Protein AF-A0A224VE95-F1 (afdb_monomer)

Foldseek 3Di:
DDPPPDPPCLADDDPDPVVVVVLCCCVPPVLVQLVCQCVQNDQDDDDQDPVNQDDDRGLCLLVLLCCLLVVDPDADDDAQLSVLSVLLSLLSLLVSCSPPNDVVSVVVSVVSLVSNLSNADPQLFDGSNCSGPNVVCVVLQQLRNCRLVNLLSLLSSLLSNCSRPVPVSSLVSNVSNLSSQLVAEDPDPNHQLDEHLAQRNLQSLLSNCVRPVPCSSNVVSVSRLQSAQPDLCSNVVSCVVQPVDQVPHSTHPSVVDHSLQSVRNHRLLPAQERGHDPNSSVSSLSNDDVVCVPPSSVVSSVSHVCCCVPPQDDDDDDDRDDPDDDDDDDDDDDDDDDDDDDDDPPPPPPPVVDPPPDDPDDD

Organism: NCBI:txid152332

Structure (mmCIF, N/CA/C/O backbone):
data_AF-A0A224VE95-F1
#
_entry.id   AF-A0A224VE95-F1
#
loop_
_atom_site.group_PDB
_atom_site.id
_atom_site.type_symbol
_atom_site.label_atom_id
_atom_site.label_alt_id
_atom_site.label_comp_id
_atom_site.label_asym_id
_atom_site.label_entity_id
_atom_site.label_seq_id
_atom_site.pdbx_PDB_ins_code
_atom_site.Cartn_x
_atom_site.Cartn_y
_atom_site.Cartn_z
_atom_site.occupancy
_atom_site.B_iso_or_equiv
_atom_site.auth_seq_id
_atom_site.auth_comp_id
_atom_site.auth_asym_id
_atom_site.auth_atom_id
_atom_site.pdbx_PDB_model_num
ATOM 1 N N . MET A 1 1 ? 24.200 -13.849 33.404 1.00 38.12 1 MET A N 1
ATOM 2 C CA . MET A 1 1 ? 23.651 -13.172 32.211 1.00 38.12 1 MET A CA 1
ATOM 3 C C . MET A 1 1 ? 22.221 -12.765 32.545 1.00 38.12 1 MET A C 1
ATOM 5 O O . MET A 1 1 ? 21.372 -13.638 32.647 1.00 38.12 1 MET A O 1
ATOM 9 N N . GLN A 1 2 ? 21.971 -11.494 32.878 1.00 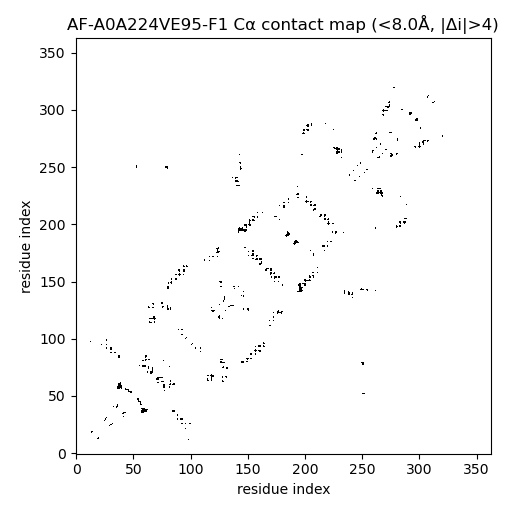32.28 2 GLN A N 1
ATOM 10 C CA . GLN A 1 2 ? 20.606 -11.032 33.160 1.00 32.28 2 GLN A CA 1
ATOM 11 C C . GLN A 1 2 ? 19.852 -10.946 31.833 1.00 32.28 2 GLN A C 1
ATOM 13 O O . GLN A 1 2 ? 20.169 -10.116 30.984 1.00 32.28 2 GLN A O 1
ATOM 18 N N . VAL A 1 3 ? 18.886 -11.842 31.645 1.00 35.09 3 VAL A N 1
ATOM 19 C CA . VAL A 1 3 ? 17.913 -11.742 30.560 1.00 35.09 3 VAL A CA 1
ATOM 20 C C . VAL A 1 3 ? 17.003 -10.575 30.919 1.00 35.09 3 VAL A C 1
ATOM 22 O O . VAL A 1 3 ? 16.144 -10.691 31.791 1.00 35.09 3 VAL A O 1
ATOM 25 N N . TYR A 1 4 ? 17.226 -9.420 30.297 1.00 38.81 4 TYR A N 1
ATOM 26 C CA . TYR A 1 4 ? 16.290 -8.309 30.381 1.00 38.81 4 TYR A CA 1
ATOM 27 C C . TYR A 1 4 ? 15.042 -8.689 29.581 1.00 38.81 4 TYR A C 1
ATOM 29 O O . TYR A 1 4 ? 14.952 -8.434 28.381 1.00 38.81 4 TYR A O 1
ATOM 37 N N . THR A 1 5 ? 14.065 -9.324 30.229 1.00 41.38 5 THR A N 1
ATOM 38 C CA . THR A 1 5 ? 12.707 -9.395 29.688 1.00 41.38 5 THR A CA 1
ATOM 39 C C . THR A 1 5 ? 12.176 -7.972 29.622 1.00 41.38 5 THR A C 1
ATOM 41 O O . THR A 1 5 ? 11.804 -7.387 30.640 1.00 41.38 5 THR A O 1
ATOM 44 N N . THR A 1 6 ? 12.190 -7.389 28.424 1.00 45.78 6 THR A N 1
ATOM 45 C CA . THR A 1 6 ? 11.513 -6.117 28.174 1.00 45.78 6 THR A CA 1
ATOM 46 C C . THR A 1 6 ? 10.037 -6.337 28.514 1.00 45.78 6 THR A C 1
ATOM 48 O O . THR A 1 6 ? 9.443 -7.264 27.957 1.00 45.78 6 THR A O 1
ATOM 51 N N . PRO A 1 7 ? 9.435 -5.559 29.432 1.00 49.62 7 PRO A N 1
ATOM 52 C CA . PRO A 1 7 ? 8.020 -5.708 29.731 1.00 49.62 7 PRO A CA 1
ATOM 53 C C . PRO A 1 7 ? 7.226 -5.575 28.429 1.00 49.62 7 PRO A C 1
ATOM 55 O O . PRO A 1 7 ? 7.392 -4.590 27.704 1.00 49.62 7 PRO A O 1
ATOM 58 N N . LYS A 1 8 ? 6.371 -6.556 28.119 1.00 52.62 8 LYS A N 1
ATOM 59 C CA . LYS A 1 8 ? 5.393 -6.415 27.039 1.00 52.62 8 LYS A CA 1
ATOM 60 C C . LYS A 1 8 ? 4.352 -5.389 27.499 1.00 52.62 8 LYS A C 1
ATOM 62 O O . LYS A 1 8 ? 3.444 -5.696 28.270 1.00 52.62 8 LYS A O 1
ATOM 67 N N . LEU A 1 9 ? 4.560 -4.130 27.117 1.00 60.22 9 LEU A N 1
ATOM 68 C CA . LEU A 1 9 ? 3.613 -3.041 27.349 1.00 60.22 9 LEU A CA 1
ATOM 69 C C . LEU A 1 9 ? 2.415 -3.242 26.417 1.00 60.22 9 LEU A C 1
ATOM 71 O O . LEU A 1 9 ? 2.372 -2.678 25.334 1.00 60.22 9 LEU A O 1
ATOM 75 N N . ASN A 1 10 ? 1.451 -4.054 26.842 1.00 66.31 10 ASN A N 1
ATOM 76 C CA 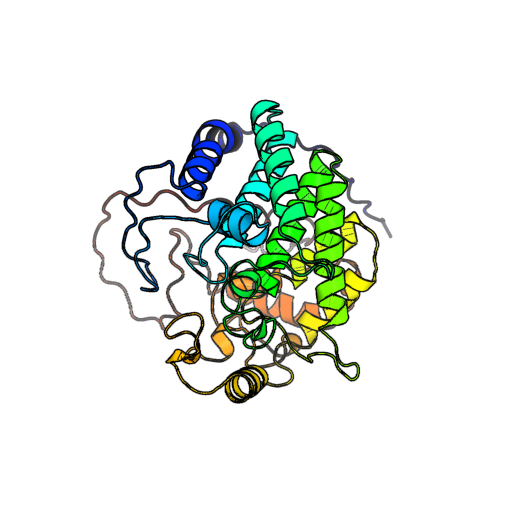. ASN A 1 10 ? 0.276 -4.368 26.021 1.00 66.31 10 ASN A CA 1
ATOM 77 C C . ASN A 1 10 ? -0.800 -3.272 26.079 1.00 66.31 10 ASN A C 1
ATOM 79 O O . ASN A 1 10 ? -1.753 -3.306 25.313 1.00 66.31 10 ASN A O 1
ATOM 83 N N . LYS A 1 11 ? -0.697 -2.330 27.028 1.00 77.06 11 LYS A N 1
ATOM 84 C CA . LYS A 1 11 ? -1.654 -1.230 27.210 1.00 77.06 11 LYS A CA 1
ATOM 85 C C . LYS A 1 11 ? -0.920 0.027 27.658 1.00 77.06 11 LYS A C 1
ATOM 87 O O . LYS A 1 11 ? -0.337 0.054 28.741 1.00 77.06 11 LYS A O 1
ATOM 92 N N . VAL A 1 12 ? -0.961 1.076 26.837 1.00 87.81 12 VAL A N 1
ATOM 93 C CA . VAL A 1 12 ? -0.322 2.369 27.123 1.00 87.81 12 VAL A CA 1
ATOM 94 C C . VAL A 1 12 ? -1.375 3.473 27.121 1.00 87.81 12 VAL A C 1
ATOM 96 O O . VAL A 1 12 ? -2.060 3.697 26.128 1.00 87.81 12 VAL A O 1
ATOM 99 N N . LYS A 1 13 ? -1.477 4.215 28.229 1.00 89.25 13 LYS A N 1
ATOM 100 C CA . LYS A 1 13 ? -2.336 5.402 28.332 1.00 89.25 13 LYS A CA 1
ATOM 101 C C . LYS A 1 13 ? -1.482 6.664 28.334 1.00 89.25 13 LYS A C 1
ATOM 103 O O . LYS A 1 13 ? -0.688 6.881 29.245 1.00 89.25 13 LYS A O 1
ATOM 108 N N . VAL A 1 14 ? -1.680 7.529 27.341 1.00 91.75 14 VAL A N 1
ATOM 109 C CA . VAL A 1 14 ? -0.998 8.830 27.284 1.00 91.75 14 VAL A CA 1
ATOM 110 C C . VAL A 1 14 ? -1.677 9.801 28.245 1.00 91.75 14 VAL A C 1
ATOM 112 O O . VAL A 1 14 ? -2.863 10.103 28.109 1.00 91.75 14 VAL A O 1
ATOM 115 N N . THR A 1 15 ? -0.920 10.299 29.218 1.00 94.38 15 THR A N 1
ATOM 116 C CA . THR A 1 15 ? -1.406 11.244 30.234 1.00 94.38 15 THR A CA 1
ATOM 117 C C . THR A 1 15 ? -0.999 12.690 29.965 1.00 94.38 15 THR A C 1
ATOM 119 O O . THR A 1 15 ? -1.657 13.586 30.482 1.00 94.38 15 THR A O 1
ATOM 122 N N . SER A 1 16 ? 0.022 12.915 29.133 1.00 96.88 16 SER A N 1
ATOM 123 C CA . SER A 1 16 ? 0.529 14.242 28.764 1.00 96.88 16 SER A CA 1
ATOM 124 C C . SER A 1 16 ? -0.529 15.091 28.055 1.00 96.88 16 SER A C 1
ATOM 126 O O . SER A 1 16 ? -1.063 14.674 27.025 1.00 96.88 16 SER A O 1
ATOM 128 N N . ASP A 1 17 ? -0.774 16.300 28.559 1.00 96.69 17 ASP A N 1
ATOM 129 C CA . ASP A 1 17 ? -1.747 17.237 27.980 1.00 96.69 17 ASP A CA 1
ATOM 130 C C . ASP A 1 17 ? -1.360 17.680 26.568 1.00 96.69 17 ASP A C 1
ATOM 132 O O . ASP A 1 17 ? -2.214 17.789 25.690 1.00 96.69 17 ASP A O 1
ATOM 136 N N . PHE A 1 18 ? -0.057 17.838 26.318 1.00 97.38 18 PHE A N 1
ATOM 137 C CA . PHE A 1 18 ? 0.468 18.145 24.989 1.00 97.38 18 PHE A CA 1
ATOM 138 C C . PHE A 1 18 ? 0.004 17.115 23.951 1.00 97.38 18 PHE A C 1
ATOM 140 O O . PHE A 1 18 ? -0.521 17.482 22.902 1.00 97.38 18 PHE A O 1
ATOM 147 N N . TRP A 1 19 ? 0.164 15.824 24.255 1.00 96.25 19 TRP A N 1
ATOM 148 C CA . TRP A 1 19 ? -0.192 14.744 23.336 1.00 96.25 19 TRP A CA 1
ATOM 149 C C . TRP A 1 19 ? -1.692 14.466 23.298 1.00 96.25 19 TRP A C 1
ATOM 151 O O . TRP A 1 19 ? -2.218 14.178 22.226 1.00 96.25 19 TRP A O 1
ATOM 161 N N . LYS A 1 20 ? -2.398 14.591 24.428 1.00 95.75 20 LYS A N 1
ATOM 162 C CA . LYS A 1 20 ? -3.865 14.490 24.455 1.00 95.75 20 LYS A CA 1
ATOM 163 C C . LYS A 1 20 ? -4.510 15.503 23.520 1.00 95.75 20 LYS A C 1
ATOM 165 O O . LYS A 1 20 ? -5.360 15.114 22.733 1.00 95.75 20 LYS A O 1
ATOM 170 N N . ARG A 1 21 ? -4.042 16.757 23.528 1.00 96.69 21 ARG A N 1
ATOM 171 C CA . ARG A 1 21 ? -4.550 17.803 22.630 1.00 96.69 21 ARG A CA 1
ATOM 172 C C . ARG A 1 21 ? -4.479 17.394 21.157 1.00 96.69 21 ARG A C 1
ATOM 174 O O . ARG A 1 21 ? -5.454 17.564 20.437 1.00 96.69 21 ARG A O 1
ATOM 181 N N . TYR A 1 22 ? -3.348 16.847 20.705 1.00 96.88 22 TYR A N 1
ATOM 182 C CA . TYR A 1 22 ? -3.210 16.403 19.312 1.00 96.88 22 TYR A CA 1
ATOM 183 C C . TYR A 1 22 ? -4.047 15.162 19.006 1.00 96.88 22 TYR A C 1
ATOM 185 O O . TYR A 1 22 ? -4.655 15.099 17.946 1.00 96.88 22 TYR A O 1
ATOM 193 N N . ARG A 1 23 ? -4.129 14.203 19.934 1.00 96.06 23 ARG A N 1
ATOM 194 C CA . ARG A 1 23 ? -5.004 13.031 19.785 1.00 96.06 23 ARG A CA 1
ATOM 195 C C . ARG A 1 23 ? -6.464 13.444 19.648 1.00 96.06 23 ARG A C 1
ATOM 197 O O . ARG A 1 23 ? -7.144 12.951 18.764 1.00 96.06 23 ARG A O 1
ATOM 204 N N . GLU A 1 24 ? -6.925 14.384 20.469 1.00 94.94 24 GLU A N 1
ATOM 205 C CA . GLU A 1 24 ? -8.281 14.926 20.367 1.00 94.94 24 GLU A CA 1
ATOM 206 C C . GLU A 1 24 ? -8.518 15.659 19.047 1.00 94.94 24 GLU A C 1
ATOM 208 O O . GLU A 1 24 ? -9.558 15.452 18.430 1.00 94.94 24 GLU A O 1
ATOM 213 N N . LEU A 1 25 ? -7.553 16.465 18.591 1.00 96.94 25 LEU A N 1
ATOM 214 C CA . LEU A 1 25 ? -7.625 17.132 17.290 1.00 96.94 25 LEU A CA 1
ATOM 215 C C . LEU A 1 25 ? -7.758 16.119 16.146 1.00 96.94 25 LEU A C 1
ATOM 217 O O . LEU A 1 25 ? -8.545 16.334 15.228 1.00 96.94 25 LEU A O 1
ATOM 221 N N . VAL A 1 26 ? -7.024 15.002 16.215 1.00 96.38 26 VAL A N 1
ATOM 222 C CA . VAL A 1 26 ? -7.085 13.950 15.195 1.00 96.38 26 VAL A CA 1
ATOM 223 C C . VAL A 1 26 ? -8.499 13.389 15.065 1.00 96.38 26 VAL A C 1
ATOM 225 O O . VAL A 1 26 ? -9.042 13.373 13.966 1.00 96.38 26 VAL A O 1
ATOM 228 N N . VAL A 1 27 ? -9.122 12.977 16.171 1.00 95.69 27 VAL A N 1
ATOM 229 C CA . VAL A 1 27 ? -10.459 12.357 16.119 1.00 95.69 27 VAL A CA 1
ATOM 230 C C . VAL A 1 27 ? -11.590 13.347 15.874 1.00 95.69 27 VAL A C 1
ATOM 232 O O . VAL A 1 27 ? -12.571 12.979 15.235 1.00 95.69 27 VAL A O 1
ATOM 235 N N . LYS A 1 2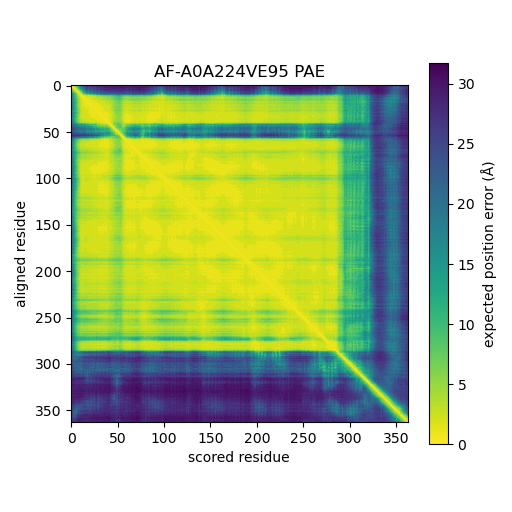8 ? -11.483 14.580 16.381 1.00 95.25 28 LYS A N 1
ATOM 236 C CA . LYS A 1 28 ? -12.562 15.574 16.274 1.00 95.25 28 LYS A CA 1
ATOM 237 C C . LYS A 1 28 ? -12.548 16.332 14.950 1.00 95.25 28 LYS A C 1
ATOM 239 O O . LYS A 1 28 ? -13.614 16.648 14.442 1.00 95.25 28 LYS A O 1
ATOM 244 N N . GLU A 1 29 ? -11.365 16.599 14.396 1.00 96.25 29 GLU A N 1
ATOM 245 C CA . GLU A 1 29 ? -11.215 17.484 13.235 1.00 96.25 29 GLU A CA 1
ATOM 246 C C . GLU A 1 29 ? -10.552 16.778 12.049 1.00 96.25 29 GLU A C 1
ATOM 248 O O . GLU A 1 29 ? -11.089 16.795 10.945 1.00 96.25 29 GLU A O 1
ATOM 253 N N . VAL A 1 30 ? -9.402 16.123 12.259 1.00 96.56 30 VAL A N 1
ATOM 254 C CA . VAL A 1 30 ? -8.585 15.607 11.143 1.00 96.56 30 VAL A CA 1
ATOM 255 C C . VAL A 1 30 ? -9.262 14.437 10.435 1.00 96.56 30 VAL A C 1
ATOM 257 O O . VAL A 1 30 ? -9.441 14.502 9.222 1.00 96.56 30 VAL A O 1
ATOM 260 N N . LEU A 1 31 ? -9.660 13.389 11.165 1.00 97.56 31 LEU A N 1
ATOM 261 C CA . LEU A 1 31 ? -10.283 12.206 10.563 1.00 97.56 31 LEU A CA 1
ATOM 262 C C . LEU A 1 31 ? -11.601 12.553 9.847 1.00 97.56 31 LEU A C 1
ATOM 264 O O . LEU A 1 31 ? -11.742 12.140 8.693 1.00 97.56 31 LEU A O 1
ATOM 268 N N . PRO A 1 32 ? -12.535 13.332 10.438 1.00 97.56 32 PRO A N 1
ATOM 269 C CA . PRO A 1 32 ? -13.754 13.732 9.736 1.00 97.56 32 PRO A CA 1
ATOM 270 C C . PRO A 1 32 ? -13.487 14.611 8.511 1.00 97.56 32 PRO A C 1
ATOM 272 O O . PRO A 1 32 ? -14.149 14.446 7.489 1.00 97.56 32 PRO A O 1
ATOM 275 N N . TYR A 1 33 ? -12.529 15.539 8.591 1.00 96.19 33 TYR A N 1
ATOM 276 C CA . TYR A 1 33 ? -12.188 16.403 7.462 1.00 96.19 33 TYR A CA 1
ATOM 277 C C . TYR A 1 33 ? -11.577 15.606 6.306 1.00 96.19 33 TYR A C 1
ATOM 279 O O . TYR A 1 33 ? -12.058 15.701 5.181 1.00 96.19 33 TYR A O 1
ATOM 287 N N . GLN A 1 34 ? -10.570 14.773 6.580 1.00 96.38 34 GLN A N 1
ATOM 288 C CA . GLN A 1 34 ? -9.938 13.926 5.565 1.00 96.38 34 GLN A CA 1
ATOM 289 C C . GLN A 1 34 ? -10.940 12.968 4.918 1.00 96.38 34 GLN A C 1
ATOM 291 O O . GLN A 1 34 ? -10.916 12.800 3.703 1.00 96.38 34 GLN A O 1
ATOM 296 N N . TRP A 1 35 ? -11.864 12.400 5.700 1.00 97.81 35 TRP A N 1
ATOM 297 C CA . TRP A 1 35 ? -12.932 11.561 5.161 1.00 97.81 35 TRP A CA 1
ATOM 298 C C . TRP A 1 35 ? -13.794 12.313 4.140 1.00 97.81 35 TRP A C 1
ATOM 300 O O . TRP A 1 35 ? -14.041 11.793 3.054 1.00 97.81 35 TRP A O 1
ATOM 310 N N . LYS A 1 36 ? -14.198 13.554 4.444 1.00 96.56 36 LYS A N 1
ATOM 311 C CA . LYS A 1 36 ? -14.948 14.396 3.497 1.00 96.56 36 LYS A CA 1
ATOM 312 C C . LYS A 1 36 ? -14.138 14.708 2.242 1.00 96.56 36 LYS A C 1
ATOM 314 O O . LYS A 1 36 ? -14.684 14.636 1.151 1.00 96.56 36 LYS A O 1
ATOM 319 N N . VAL A 1 37 ? -12.847 15.015 2.382 1.00 94.94 37 VAL A N 1
ATOM 320 C CA . VAL A 1 37 ? -11.955 15.268 1.237 1.00 94.94 37 VAL A CA 1
ATOM 321 C C . VAL A 1 37 ? -11.870 14.045 0.321 1.00 94.94 37 VAL A C 1
ATOM 323 O O . VAL A 1 37 ? -12.073 14.183 -0.876 1.00 94.94 37 VAL A O 1
ATOM 326 N N . MET A 1 38 ? -11.641 12.848 0.869 1.00 96.44 38 MET A N 1
ATOM 327 C CA . MET A 1 38 ? -11.531 11.610 0.078 1.00 96.44 38 MET A CA 1
ATOM 328 C C . MET A 1 38 ? -12.846 11.167 -0.584 1.00 96.44 38 MET A C 1
ATOM 330 O O . MET A 1 38 ? -12.824 10.367 -1.521 1.00 96.44 38 MET A O 1
ATOM 334 N N . ASN A 1 39 ? -13.984 11.663 -0.087 1.00 96.69 39 ASN A N 1
ATOM 335 C CA . ASN A 1 39 ? -15.308 11.470 -0.684 1.00 96.69 39 ASN A CA 1
ATOM 336 C C . ASN A 1 39 ? -15.721 12.624 -1.616 1.00 96.69 39 ASN A C 1
ATOM 338 O O . ASN A 1 39 ? -16.852 12.624 -2.091 1.00 96.69 39 ASN A O 1
ATOM 342 N N . ASP A 1 40 ? -14.836 13.593 -1.875 1.00 94.56 40 ASP A N 1
ATOM 343 C CA . ASP A 1 40 ? -15.127 14.799 -2.663 1.00 94.56 40 ASP A CA 1
ATOM 344 C C . ASP A 1 40 ? -16.307 15.632 -2.098 1.00 94.56 40 ASP A C 1
ATOM 346 O O . ASP A 1 40 ? -17.024 16.319 -2.821 1.00 94.56 40 ASP A O 1
ATOM 350 N N . GLU A 1 41 ? -16.518 15.583 -0.778 1.00 94.44 41 GLU A N 1
ATOM 351 C CA . GLU A 1 41 ? -17.582 16.295 -0.046 1.00 94.44 41 GLU A CA 1
ATOM 352 C C . GLU A 1 41 ? -17.090 17.592 0.626 1.00 94.44 41 GLU A C 1
ATOM 354 O O . GLU A 1 41 ? -17.875 18.324 1.238 1.00 94.44 41 GLU A O 1
ATOM 359 N N . ALA A 1 42 ? -15.785 17.865 0.571 1.00 86.69 42 ALA A N 1
ATOM 360 C CA . ALA A 1 42 ? -15.168 19.069 1.122 1.00 86.69 42 ALA A CA 1
ATOM 361 C C . ALA A 1 42 ? -14.754 20.037 0.008 1.00 86.69 42 ALA A C 1
ATOM 363 O O . ALA A 1 42 ? -14.186 19.625 -0.999 1.00 86.69 42 ALA A O 1
ATOM 364 N N . ASP A 1 43 ? -14.973 21.333 0.231 1.00 80.19 43 ASP A N 1
ATOM 365 C CA . ASP A 1 43 ? -14.437 22.387 -0.630 1.00 80.19 43 ASP A CA 1
ATOM 366 C C . ASP A 1 43 ? -12.959 22.618 -0.280 1.00 80.19 43 ASP A C 1
ATOM 368 O O . ASP A 1 43 ? -12.640 23.125 0.802 1.00 80.19 43 ASP A O 1
ATOM 372 N N . ILE A 1 44 ? -12.054 22.175 -1.157 1.00 79.75 44 ILE A N 1
ATOM 373 C CA . ILE A 1 44 ? -10.606 22.281 -0.962 1.00 79.75 44 ILE A CA 1
ATOM 374 C C . ILE A 1 44 ? -9.979 23.230 -1.978 1.00 79.75 44 ILE A C 1
ATOM 376 O O . ILE A 1 44 ? -10.250 23.186 -3.174 1.00 79.75 44 ILE A O 1
ATOM 380 N N . SER A 1 45 ? -9.067 24.065 -1.487 1.00 72.81 45 SER A N 1
ATOM 381 C CA . SER A 1 45 ? -8.155 24.840 -2.324 1.00 72.81 45 SER A CA 1
ATOM 382 C C . SER A 1 45 ? -6.766 24.232 -2.189 1.00 72.81 45 SER A C 1
ATOM 384 O O . SER A 1 45 ? -6.101 24.398 -1.163 1.00 72.81 45 SER A O 1
ATOM 386 N N . ILE A 1 46 ? -6.363 23.456 -3.195 1.00 68.56 46 ILE A N 1
ATOM 387 C CA . ILE A 1 46 ? -5.047 22.820 -3.235 1.00 68.56 46 ILE A CA 1
ATOM 388 C C . ILE A 1 46 ? -4.039 23.847 -3.758 1.00 68.56 46 ILE A C 1
ATOM 390 O O . ILE A 1 46 ? -4.166 24.362 -4.867 1.00 68.56 46 ILE A O 1
ATOM 394 N N . SER A 1 47 ? -3.043 24.176 -2.931 1.00 61.53 47 SER A N 1
ATOM 395 C CA . SER A 1 47 ? -1.866 24.922 -3.383 1.00 61.53 47 SER A CA 1
ATOM 396 C C . SER A 1 47 ? -1.077 24.091 -4.394 1.00 61.53 47 SER A C 1
ATOM 398 O O . SER A 1 47 ? -1.091 22.868 -4.289 1.00 61.53 47 SER A O 1
ATOM 400 N N . GLU A 1 48 ? -0.342 24.741 -5.302 1.00 61.38 48 GLU A N 1
ATOM 401 C CA . GLU A 1 48 ? 0.578 24.071 -6.236 1.00 61.38 48 GLU A CA 1
ATOM 402 C C . GLU A 1 48 ? 1.366 22.945 -5.554 1.00 61.38 48 GLU A C 1
ATOM 404 O O . GLU A 1 48 ? 1.954 23.160 -4.488 1.00 61.38 48 GLU A O 1
ATOM 409 N N . ASP A 1 49 ? 1.365 21.752 -6.164 1.00 63.00 49 ASP A N 1
ATOM 410 C CA . ASP A 1 49 ? 2.197 20.645 -5.702 1.00 63.00 49 ASP A CA 1
ATOM 411 C C . ASP A 1 49 ? 3.657 21.133 -5.629 1.00 63.00 49 ASP A C 1
ATOM 413 O O . ASP A 1 49 ? 4.202 21.572 -6.646 1.00 63.00 49 ASP A O 1
ATOM 417 N N . PRO A 1 50 ? 4.324 21.052 -4.462 1.00 59.38 50 PRO A N 1
ATOM 418 C CA . PRO A 1 50 ? 5.732 21.412 -4.321 1.00 59.38 50 PRO A CA 1
ATOM 419 C C . PRO A 1 50 ? 6.681 20.661 -5.270 1.00 59.38 50 PRO A C 1
ATOM 421 O O . PRO A 1 50 ? 7.810 21.108 -5.469 1.00 59.38 50 PRO A O 1
ATOM 424 N N . GLN A 1 51 ? 6.251 19.520 -5.819 1.00 56.72 51 GLN A N 1
ATOM 425 C CA . GLN A 1 51 ? 6.968 18.728 -6.824 1.00 56.72 51 GLN A CA 1
ATOM 426 C C . GLN A 1 51 ? 6.399 18.894 -8.245 1.00 56.72 51 GLN A C 1
ATOM 428 O O . GLN A 1 51 ? 6.928 18.306 -9.183 1.00 56.72 51 GLN A O 1
ATOM 433 N N . ASN A 1 52 ? 5.380 19.743 -8.410 1.00 58.16 52 ASN A N 1
ATOM 434 C CA . ASN A 1 52 ? 4.727 20.089 -9.669 1.00 58.16 52 ASN A CA 1
ATOM 435 C C . ASN A 1 52 ? 4.104 18.894 -10.423 1.00 58.16 52 ASN A C 1
ATOM 437 O O . ASN A 1 52 ? 4.102 18.879 -11.653 1.00 58.16 52 ASN A O 1
ATOM 441 N N . ASN A 1 53 ? 3.557 17.899 -9.714 1.00 60.06 53 ASN A N 1
ATOM 442 C CA . ASN A 1 53 ? 2.927 16.729 -10.337 1.00 60.06 53 ASN A CA 1
ATOM 443 C C . ASN A 1 53 ? 1.437 16.929 -10.684 1.00 60.06 53 ASN A C 1
ATOM 445 O O . ASN A 1 53 ? 0.799 15.990 -11.153 1.00 60.06 53 ASN A O 1
ATOM 449 N N . GLY A 1 54 ? 0.873 18.125 -10.482 1.00 55.31 54 GLY A N 1
ATOM 450 C CA . GLY A 1 54 ? -0.489 18.466 -10.908 1.00 55.31 54 GLY A CA 1
ATOM 451 C C . GLY A 1 54 ? -1.260 19.348 -9.923 1.00 55.31 54 GLY A C 1
ATOM 452 O O . GLY A 1 54 ? -0.775 19.696 -8.848 1.00 55.31 54 GLY A O 1
ATOM 453 N N . GLN A 1 55 ? -2.479 19.721 -10.321 1.00 57.25 55 GLN A N 1
ATOM 454 C CA . GLN A 1 55 ? -3.486 20.376 -9.480 1.00 57.25 55 GLN A CA 1
ATOM 455 C C . GLN A 1 55 ? -4.822 19.660 -9.682 1.00 57.25 55 GLN A C 1
ATOM 457 O O . GLN A 1 55 ? -5.679 20.112 -10.446 1.00 57.25 55 GLN A O 1
ATOM 462 N N . ASP A 1 56 ? -4.989 18.520 -9.024 1.00 66.56 56 ASP A N 1
ATOM 463 C CA . ASP A 1 56 ? -6.297 17.885 -8.958 1.00 66.56 56 ASP A CA 1
ATOM 464 C C . ASP A 1 56 ? -7.200 18.673 -8.014 1.00 66.56 56 ASP A C 1
ATOM 466 O O . ASP A 1 56 ? -6.767 19.118 -6.957 1.00 66.56 56 ASP A O 1
ATOM 470 N N . LYS A 1 57 ? -8.453 18.907 -8.415 1.00 73.25 57 LYS A N 1
ATOM 471 C CA . LYS A 1 57 ? -9.430 19.636 -7.582 1.00 73.25 57 LYS A CA 1
ATOM 472 C C . LYS A 1 57 ? -10.152 18.724 -6.595 1.00 73.25 57 LYS A C 1
ATOM 474 O O . LYS A 1 57 ? -10.694 19.207 -5.608 1.00 73.25 57 LYS A O 1
ATOM 479 N N . ASN A 1 58 ? -10.148 17.429 -6.889 1.00 84.19 58 ASN A N 1
ATOM 480 C CA . ASN A 1 58 ? -10.840 16.385 -6.153 1.00 84.19 58 ASN A CA 1
ATOM 481 C C . ASN A 1 58 ? -9.823 15.351 -5.661 1.00 84.19 58 ASN A C 1
ATOM 483 O O . ASN A 1 58 ? -8.710 15.271 -6.177 1.00 84.19 58 ASN A O 1
ATOM 487 N N . SER A 1 59 ? -10.206 14.541 -4.679 1.00 91.19 59 SER A N 1
ATOM 488 C CA . SER A 1 59 ? -9.426 13.373 -4.273 1.00 91.19 59 SER A CA 1
ATOM 489 C C . SER A 1 59 ? -9.845 12.139 -5.064 1.00 91.19 59 SER A C 1
ATOM 491 O O . SER A 1 59 ? -8.989 11.420 -5.570 1.00 91.19 59 SER A O 1
ATOM 493 N N . HIS A 1 60 ? -11.151 11.884 -5.170 1.00 95.06 60 HIS A N 1
ATOM 494 C CA . HIS A 1 60 ? -11.737 10.706 -5.812 1.00 95.06 60 HIS A CA 1
ATOM 495 C C . HIS A 1 60 ? -11.322 9.340 -5.235 1.00 95.06 60 HIS A C 1
ATOM 497 O O . HIS A 1 60 ? -11.724 8.303 -5.760 1.00 95.06 60 HIS A O 1
ATOM 503 N N . ALA A 1 61 ? -10.568 9.302 -4.133 1.00 97.25 61 ALA A N 1
ATOM 504 C CA . ALA A 1 61 ? -9.965 8.073 -3.622 1.00 97.25 61 ALA A CA 1
ATOM 505 C C . ALA A 1 61 ? -11.012 7.003 -3.247 1.00 97.25 61 ALA A C 1
ATOM 507 O O . ALA A 1 61 ? -10.862 5.830 -3.583 1.00 97.25 61 ALA A O 1
ATOM 508 N N . ILE A 1 62 ? -12.129 7.401 -2.622 1.00 98.62 62 ILE A N 1
ATOM 509 C CA . ILE A 1 62 ? -13.231 6.469 -2.318 1.00 98.62 62 ILE A CA 1
ATOM 510 C C . ILE A 1 62 ? -14.016 6.081 -3.578 1.00 98.62 62 ILE A C 1
ATOM 512 O O . ILE A 1 62 ? -14.530 4.965 -3.670 1.00 98.62 62 ILE A O 1
ATOM 516 N N . ALA A 1 63 ? -14.129 6.981 -4.556 1.00 98.44 63 ALA A N 1
ATOM 517 C CA . ALA A 1 63 ? -14.817 6.692 -5.809 1.00 98.44 63 ALA A CA 1
ATOM 518 C C . ALA A 1 63 ? -14.042 5.672 -6.658 1.00 98.44 63 ALA A C 1
ATOM 520 O O . ALA A 1 63 ? -14.666 4.745 -7.168 1.00 98.44 63 ALA A O 1
ATOM 521 N N . ASN A 1 64 ? -12.707 5.752 -6.705 1.00 98.81 64 ASN A N 1
ATOM 522 C CA . ASN A 1 64 ? -11.860 4.747 -7.356 1.00 98.81 64 ASN A CA 1
ATOM 523 C C . ASN A 1 64 ? -12.131 3.335 -6.801 1.00 98.81 64 ASN A C 1
ATOM 525 O O . ASN A 1 64 ? -12.369 2.408 -7.572 1.00 98.81 64 ASN A O 1
ATOM 529 N N . LEU A 1 65 ? -12.213 3.174 -5.472 1.00 98.88 65 LEU A N 1
ATOM 530 C CA . LEU A 1 65 ? -12.568 1.886 -4.854 1.00 98.88 65 LEU A CA 1
ATOM 531 C C . LEU A 1 65 ? -13.986 1.427 -5.227 1.00 98.88 65 LEU A C 1
ATOM 533 O O . LEU A 1 65 ? -14.194 0.252 -5.513 1.00 98.88 65 LEU A O 1
ATOM 537 N N . LYS A 1 66 ? -14.968 2.340 -5.282 1.00 98.88 66 LYS A N 1
ATOM 538 C CA . LYS A 1 66 ? -16.339 2.013 -5.732 1.00 98.88 66 LYS A CA 1
ATOM 539 C C . LYS A 1 66 ? -16.382 1.573 -7.193 1.00 98.88 66 LYS A C 1
ATOM 541 O O . LYS A 1 66 ? -17.190 0.711 -7.530 1.00 98.88 66 LYS A O 1
ATOM 546 N N . ILE A 1 67 ? -15.551 2.159 -8.055 1.00 98.81 67 ILE A N 1
ATOM 547 C CA . ILE A 1 67 ? -15.451 1.765 -9.463 1.00 98.81 67 ILE A CA 1
ATOM 548 C C . ILE A 1 67 ? -14.814 0.377 -9.572 1.00 98.81 67 ILE A C 1
ATOM 55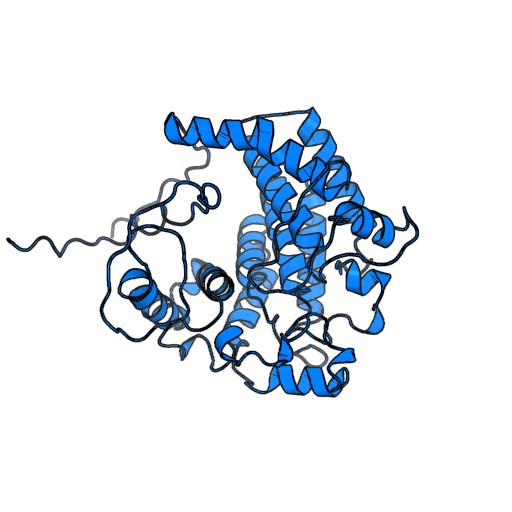0 O O . ILE A 1 67 ? -15.388 -0.490 -10.229 1.00 98.81 67 ILE A O 1
ATOM 554 N N . ALA A 1 68 ? -13.699 0.135 -8.874 1.00 98.75 68 ALA A N 1
ATOM 555 C CA . ALA A 1 68 ? -13.047 -1.176 -8.837 1.00 98.75 68 ALA A CA 1
ATOM 556 C C . ALA A 1 68 ? -13.974 -2.278 -8.286 1.00 98.75 68 ALA A C 1
ATOM 558 O O . ALA A 1 68 ? -14.025 -3.368 -8.842 1.00 98.75 68 ALA A O 1
ATOM 559 N N . ALA A 1 69 ? -14.794 -1.967 -7.276 1.00 98.69 69 ALA A N 1
ATOM 560 C CA . ALA A 1 69 ? -15.815 -2.869 -6.732 1.00 98.69 69 ALA A CA 1
ATOM 561 C C . ALA A 1 69 ? -17.047 -3.067 -7.646 1.00 98.69 69 ALA A C 1
ATOM 563 O O . ALA A 1 69 ? -18.006 -3.740 -7.266 1.00 98.69 69 ALA A O 1
ATOM 564 N N . GLY A 1 70 ? -17.105 -2.418 -8.815 1.00 98.44 70 GLY A N 1
ATOM 565 C CA . GLY A 1 70 ? -18.265 -2.460 -9.712 1.00 98.44 70 GLY A CA 1
ATOM 566 C C . GLY A 1 70 ? -19.524 -1.766 -9.167 1.00 98.44 70 GLY A C 1
ATOM 567 O O . GLY A 1 70 ? -20.601 -1.884 -9.754 1.00 98.44 70 GLY A O 1
ATOM 568 N N . GLN A 1 71 ? -19.408 -1.020 -8.065 1.00 98.44 71 GLN A N 1
ATOM 569 C CA . GLN A 1 71 ? -20.496 -0.258 -7.440 1.00 98.44 71 GLN A CA 1
ATOM 570 C C . GLN A 1 71 ? -20.713 1.110 -8.112 1.00 98.44 71 GLN A C 1
ATOM 572 O O . GLN A 1 71 ? -21.729 1.773 -7.891 1.00 98.44 71 GLN A O 1
ATOM 577 N N . MET A 1 72 ? -19.762 1.541 -8.942 1.00 98.19 72 MET A N 1
ATOM 578 C CA . MET A 1 72 ? -19.794 2.773 -9.724 1.00 98.19 72 MET A CA 1
ATOM 579 C C . MET A 1 72 ? -19.179 2.523 -11.108 1.00 98.19 72 MET A C 1
ATOM 581 O O . MET A 1 72 ? -18.341 1.646 -11.274 1.00 98.19 72 MET A O 1
ATOM 585 N N . LYS A 1 73 ? -19.596 3.284 -12.125 1.00 97.88 73 LYS A N 1
ATOM 586 C CA . LYS A 1 73 ? -18.938 3.294 -13.442 1.00 97.88 73 LYS A CA 1
ATOM 587 C C . LYS A 1 73 ? -18.053 4.529 -13.548 1.00 97.88 73 LYS A C 1
ATOM 589 O O . LYS A 1 73 ? -18.503 5.609 -13.174 1.00 97.88 73 LYS A O 1
ATOM 594 N N . GLY A 1 74 ? -16.858 4.390 -14.108 1.00 97.00 74 GLY A N 1
ATOM 595 C CA . GLY A 1 74 ? -15.941 5.507 -14.310 1.00 97.00 74 GLY A CA 1
ATOM 596 C C . GLY A 1 74 ? -14.541 5.043 -14.696 1.00 97.00 74 GLY A C 1
ATOM 597 O O . GLY A 1 74 ? -14.334 3.860 -14.953 1.00 97.00 74 GLY A O 1
ATOM 598 N N . HIS A 1 75 ? -13.623 6.003 -14.723 1.00 97.44 75 HIS A N 1
ATOM 599 C CA . HIS A 1 75 ? -12.181 5.809 -14.868 1.00 97.44 75 HIS A CA 1
ATOM 600 C C . HIS A 1 75 ? -11.491 6.159 -13.549 1.00 97.44 75 HIS A C 1
ATOM 602 O O . HIS A 1 75 ? -12.104 6.802 -12.691 1.00 97.44 75 HIS A O 1
ATOM 608 N N . HIS A 1 76 ? -10.231 5.760 -13.392 1.00 96.94 76 HIS A N 1
ATOM 609 C CA . HIS A 1 76 ? -9.428 6.180 -12.250 1.00 96.94 76 HIS A CA 1
ATOM 610 C C . HIS A 1 76 ? -9.188 7.692 -12.288 1.00 96.94 76 HIS A C 1
ATOM 612 O O . HIS A 1 76 ? -9.043 8.296 -13.354 1.00 96.94 76 HIS A O 1
ATOM 618 N N . TYR A 1 77 ? -9.100 8.308 -11.114 1.00 94.88 77 TYR A N 1
ATOM 619 C CA . TYR A 1 77 ? -8.719 9.710 -10.967 1.00 94.88 77 TYR A CA 1
ATOM 620 C C . TYR A 1 77 ? -7.657 9.886 -9.876 1.00 94.88 77 TYR A C 1
ATOM 622 O O . TYR A 1 77 ? -7.690 9.216 -8.842 1.00 94.88 77 TYR A O 1
ATOM 630 N N . GLY A 1 78 ? -6.738 10.829 -10.092 1.00 92.88 78 GLY A N 1
ATOM 631 C CA . GLY A 1 78 ? -5.610 11.101 -9.206 1.00 92.88 78 GLY A CA 1
ATOM 632 C C . GLY A 1 78 ? -4.386 10.241 -9.518 1.00 92.88 78 GLY A C 1
ATOM 633 O O . GLY A 1 78 ? -4.256 9.666 -10.602 1.00 92.88 78 GLY A O 1
ATOM 634 N N . PHE A 1 79 ? -3.463 10.152 -8.561 1.00 93.88 79 PHE A N 1
ATOM 635 C CA . PHE A 1 79 ? -2.219 9.407 -8.746 1.00 93.88 79 PHE A CA 1
ATOM 636 C C . PHE A 1 79 ? -2.450 7.890 -8.830 1.00 93.88 79 PHE A C 1
ATOM 638 O O . PHE A 1 79 ? -3.426 7.384 -8.276 1.00 93.88 79 PHE A O 1
ATOM 645 N N . PRO A 1 80 ? -1.517 7.116 -9.417 1.00 95.25 80 PRO A N 1
ATOM 646 C CA . PRO A 1 80 ? -1.575 5.650 -9.373 1.00 95.25 80 PRO A CA 1
ATOM 647 C C . PRO A 1 80 ? -1.633 5.074 -7.945 1.00 95.25 80 PRO A C 1
ATOM 649 O O . PRO A 1 80 ? -2.131 3.974 -7.739 1.00 95.25 80 PRO A O 1
ATOM 652 N N . PHE A 1 81 ? -1.150 5.831 -6.952 1.00 96.88 81 PHE A N 1
ATOM 653 C CA . PHE A 1 81 ? -1.148 5.474 -5.529 1.00 96.88 81 PHE A CA 1
ATOM 654 C C . PHE A 1 81 ? -2.291 6.099 -4.714 1.00 96.88 81 PHE A C 1
ATOM 656 O O . PHE A 1 81 ? -2.208 6.119 -3.486 1.00 96.88 81 PHE A O 1
ATOM 663 N N . GLN A 1 82 ? -3.340 6.629 -5.356 1.00 97.75 82 GLN A N 1
ATOM 664 C CA . GLN A 1 82 ? -4.419 7.350 -4.662 1.00 97.75 82 GLN A CA 1
ATOM 665 C C . GLN A 1 82 ? -5.078 6.520 -3.547 1.00 97.75 82 GLN A C 1
ATOM 667 O O . GLN A 1 82 ? -5.472 7.063 -2.516 1.00 97.75 82 GLN A O 1
ATOM 672 N N . ASP A 1 83 ? -5.148 5.194 -3.705 1.00 98.56 83 ASP A N 1
ATOM 673 C CA . ASP A 1 83 ? -5.754 4.312 -2.699 1.00 98.56 83 ASP A CA 1
ATOM 674 C C . ASP A 1 83 ? -5.000 4.347 -1.358 1.00 98.56 83 ASP A C 1
ATOM 676 O O . ASP A 1 83 ? -5.597 4.154 -0.297 1.00 98.56 83 ASP A O 1
ATOM 680 N N . ALA A 1 84 ? -3.696 4.652 -1.373 1.00 98.31 84 ALA A N 1
ATOM 681 C CA . ALA A 1 84 ? -2.885 4.734 -0.162 1.00 98.31 84 ALA A CA 1
ATOM 682 C C . ALA A 1 84 ? -3.377 5.824 0.806 1.00 98.31 84 ALA A C 1
ATOM 684 O O . ALA A 1 84 ? -3.168 5.696 2.014 1.00 98.31 84 ALA A O 1
ATOM 685 N N . ASP A 1 85 ? -4.046 6.871 0.315 1.00 98.06 85 ASP A N 1
ATOM 686 C CA . ASP A 1 85 ? -4.646 7.898 1.173 1.00 98.06 85 ASP A CA 1
ATOM 687 C C . ASP A 1 85 ? -5.784 7.316 2.021 1.00 98.06 85 ASP A C 1
ATOM 689 O O . ASP A 1 85 ? -5.863 7.573 3.227 1.00 98.06 85 ASP A O 1
ATOM 693 N N . VAL A 1 86 ? -6.601 6.447 1.417 1.00 98.81 86 VAL A N 1
ATOM 694 C CA . VAL A 1 86 ? -7.683 5.726 2.100 1.00 98.81 86 VAL A CA 1
ATOM 695 C C . VAL A 1 86 ? -7.113 4.795 3.163 1.00 98.81 86 VAL A C 1
ATOM 697 O O . VAL A 1 86 ? -7.611 4.752 4.291 1.00 98.81 86 VAL A O 1
ATOM 700 N N . TYR A 1 87 ? -6.044 4.073 2.832 1.00 98.94 87 TYR A N 1
ATOM 701 C CA . TYR A 1 87 ? -5.444 3.096 3.737 1.00 98.94 87 TYR A CA 1
ATOM 702 C C . TYR A 1 87 ? -4.757 3.760 4.930 1.00 98.94 87 TYR A C 1
ATOM 704 O O . TYR A 1 87 ? -4.982 3.354 6.068 1.00 98.94 87 TYR A O 1
ATOM 712 N N . LYS A 1 88 ? -4.018 4.853 4.715 1.00 98.75 88 LYS A N 1
ATOM 713 C CA . LYS A 1 88 ? -3.425 5.641 5.810 1.00 98.75 88 LYS A CA 1
ATOM 714 C C . LYS A 1 88 ? -4.488 6.251 6.718 1.00 98.75 88 LYS A C 1
ATOM 716 O O . LYS A 1 88 ? -4.312 6.290 7.937 1.00 98.75 88 LYS A O 1
ATOM 721 N N . TRP A 1 89 ? -5.600 6.722 6.149 1.00 98.81 89 TRP A N 1
ATOM 722 C CA . TRP A 1 89 ? -6.729 7.202 6.944 1.00 98.81 89 TRP A CA 1
ATOM 723 C C . TRP A 1 89 ? -7.341 6.074 7.785 1.00 98.81 89 TRP A C 1
ATOM 725 O O . TRP A 1 89 ? -7.608 6.277 8.972 1.00 98.81 89 TRP A O 1
ATOM 735 N N . LEU A 1 90 ? -7.501 4.875 7.211 1.00 98.94 90 LEU A N 1
ATOM 736 C CA . LEU A 1 90 ? -7.994 3.696 7.924 1.00 98.94 90 LEU A CA 1
ATOM 737 C C . LEU A 1 90 ? -7.046 3.274 9.058 1.00 98.94 90 LEU A C 1
ATOM 739 O O . LEU A 1 90 ? -7.519 2.995 10.159 1.00 98.94 90 LEU A O 1
ATOM 743 N N . GLU A 1 91 ? -5.727 3.286 8.840 1.00 98.81 91 GLU A N 1
ATOM 744 C CA . GLU A 1 91 ? -4.726 3.009 9.883 1.00 98.81 91 GLU A CA 1
ATOM 745 C C . GLU A 1 91 ? -4.809 4.045 11.022 1.00 98.81 91 GLU A C 1
ATOM 747 O O . GLU A 1 91 ? -4.849 3.699 12.206 1.00 98.81 91 GLU A O 1
ATOM 752 N N . ALA A 1 92 ? -4.915 5.337 10.689 1.00 98.31 92 ALA A N 1
ATOM 753 C CA . ALA A 1 92 ? -5.065 6.399 11.682 1.00 98.31 92 ALA A CA 1
ATOM 754 C C . ALA A 1 92 ? -6.372 6.266 12.488 1.00 98.31 92 ALA A C 1
ATOM 756 O O . ALA A 1 92 ? -6.376 6.474 13.709 1.00 98.31 92 ALA A O 1
ATOM 757 N N . ALA A 1 93 ? -7.470 5.892 11.824 1.00 98.50 93 ALA A N 1
ATOM 758 C CA . ALA A 1 93 ? -8.742 5.598 12.470 1.00 98.50 93 ALA A CA 1
ATOM 759 C C . ALA A 1 93 ? -8.642 4.365 13.381 1.00 98.50 93 ALA A C 1
ATOM 761 O O . ALA A 1 93 ? -9.122 4.431 14.514 1.00 98.50 93 ALA A O 1
ATOM 762 N N . ALA A 1 94 ? -7.953 3.300 12.951 1.00 98.00 94 ALA A N 1
ATOM 763 C CA . ALA A 1 94 ? -7.703 2.105 13.757 1.00 98.00 94 ALA A CA 1
ATOM 764 C C . ALA A 1 94 ? -7.055 2.462 15.100 1.00 98.00 94 ALA A C 1
ATOM 766 O O . ALA A 1 94 ? -7.635 2.206 16.158 1.00 98.00 94 ALA A O 1
ATOM 767 N N . TYR A 1 95 ? -5.912 3.158 15.069 1.00 97.00 95 TYR A N 1
ATOM 768 C CA . TYR A 1 95 ? -5.216 3.575 16.291 1.00 97.00 95 TYR A CA 1
ATOM 769 C C . TYR A 1 95 ? -6.058 4.496 17.175 1.00 97.00 95 TYR A C 1
ATOM 771 O O . TYR A 1 95 ? -5.824 4.575 18.384 1.00 97.00 95 TYR A O 1
ATOM 779 N N . SER A 1 96 ? -7.021 5.222 16.595 1.00 97.12 96 SER A N 1
ATOM 780 C CA . SER A 1 96 ? -7.915 6.087 17.359 1.00 97.12 96 SER A CA 1
ATOM 781 C C . SER A 1 96 ? -8.792 5.320 18.344 1.00 97.12 96 SER A C 1
ATOM 783 O O . SER A 1 96 ? -9.012 5.804 19.457 1.00 97.12 96 SER A O 1
ATOM 785 N N . PHE A 1 97 ? -9.203 4.093 18.012 1.00 95.56 97 PHE A N 1
ATOM 786 C CA . PHE A 1 97 ? -10.094 3.304 18.861 1.00 95.56 97 PHE A CA 1
ATOM 787 C C . PHE A 1 97 ? -9.460 2.916 20.197 1.00 95.56 97 PHE A C 1
ATOM 789 O O . PHE A 1 97 ? -10.150 2.942 21.220 1.00 95.56 97 PHE A O 1
ATOM 796 N N . GLY A 1 98 ? -8.144 2.687 20.233 1.00 90.81 98 GLY A N 1
ATOM 797 C CA . GLY A 1 98 ? -7.411 2.380 21.463 1.00 90.81 98 GLY A CA 1
ATOM 798 C C . GLY A 1 98 ? -7.433 3.499 22.513 1.00 90.81 98 GLY A C 1
ATOM 799 O O . GLY A 1 98 ? -7.128 3.269 23.687 1.00 90.81 98 GLY A O 1
ATOM 800 N N . TYR A 1 99 ? -7.801 4.730 22.134 1.00 91.94 99 TYR A N 1
ATOM 801 C CA . TYR A 1 99 ? -7.874 5.867 23.062 1.00 91.94 99 TYR A CA 1
ATOM 802 C C . TYR A 1 99 ? -9.138 6.713 22.983 1.00 91.94 99 TYR A C 1
ATOM 804 O O . TYR A 1 99 ? -9.363 7.537 23.873 1.00 91.94 99 TYR A O 1
ATOM 812 N N . HIS A 1 100 ? -9.946 6.528 21.948 1.00 94.00 100 HIS A N 1
ATOM 813 C CA . HIS A 1 100 ? -11.204 7.220 21.749 1.00 94.00 100 HIS A CA 1
ATOM 814 C C . HIS A 1 100 ? -12.205 6.303 21.027 1.00 94.00 100 HIS A C 1
ATOM 816 O O . HIS A 1 100 ? -12.400 6.429 19.819 1.00 94.00 100 HIS A O 1
ATOM 822 N N . PRO A 1 101 ? -12.846 5.363 21.749 1.00 93.44 101 PRO A N 1
ATOM 823 C CA . PRO A 1 101 ? -13.885 4.518 21.172 1.00 93.44 101 PRO A CA 1
ATOM 824 C C . PRO A 1 101 ? -15.006 5.366 20.563 1.00 93.44 101 PRO A C 1
ATOM 826 O O . PRO A 1 101 ? -15.585 6.214 21.242 1.00 93.44 101 PRO A O 1
ATOM 829 N N . ASN A 1 102 ? -15.311 5.129 19.290 1.00 95.94 102 ASN A N 1
ATOM 830 C CA . ASN A 1 102 ? -16.288 5.900 18.530 1.00 95.94 102 ASN A CA 1
ATOM 831 C C . ASN A 1 102 ? -17.099 4.951 17.623 1.00 95.94 102 ASN A C 1
ATOM 833 O O . ASN A 1 102 ? -16.588 4.531 16.583 1.00 95.94 102 ASN A O 1
ATOM 837 N N . PRO A 1 103 ? -18.337 4.581 18.010 1.00 97.12 103 PRO A N 1
ATOM 838 C CA . PRO A 1 103 ? -19.171 3.656 17.240 1.00 97.12 103 PRO A CA 1
ATOM 839 C C . PRO A 1 103 ? -19.513 4.144 15.827 1.00 97.12 103 PRO A C 1
ATOM 841 O O . PRO A 1 103 ? -19.585 3.327 14.911 1.00 97.12 103 PRO A O 1
ATOM 844 N N . ASP A 1 104 ? -19.682 5.454 15.634 1.00 97.75 104 ASP A N 1
ATOM 845 C CA . ASP A 1 104 ? -20.016 6.024 14.326 1.00 97.75 104 ASP A CA 1
ATOM 846 C C . ASP A 1 104 ? -18.823 5.929 13.374 1.00 97.75 104 ASP A C 1
ATOM 848 O O . ASP A 1 104 ? -18.963 5.452 12.248 1.00 97.75 104 ASP A O 1
ATOM 852 N N . LEU A 1 105 ? -17.624 6.288 13.853 1.00 98.25 105 LEU A N 1
ATOM 853 C CA . LEU A 1 105 ? -16.390 6.095 13.089 1.00 98.25 105 LEU A CA 1
ATOM 854 C C . LEU A 1 105 ? -16.157 4.611 12.793 1.00 98.25 105 LEU A C 1
ATOM 856 O O . LEU A 1 105 ? -15.813 4.278 11.664 1.00 98.25 105 LEU A O 1
ATOM 860 N N . LYS A 1 106 ? -16.412 3.721 13.764 1.00 98.25 106 LYS A N 1
ATOM 861 C CA . LYS A 1 106 ? -16.280 2.272 13.565 1.00 98.25 106 LYS A CA 1
ATOM 862 C C . LYS A 1 106 ? -17.195 1.763 12.449 1.00 98.25 106 LYS A C 1
ATOM 864 O O . LYS A 1 106 ? -16.779 0.941 11.642 1.00 98.25 106 LYS A O 1
ATOM 869 N N . LYS A 1 107 ? -18.431 2.260 12.376 1.00 98.62 107 LYS A N 1
ATOM 870 C CA . LYS A 1 107 ? -19.358 1.912 11.293 1.00 98.62 107 LYS A CA 1
ATOM 871 C C . LYS A 1 107 ? -18.838 2.382 9.932 1.00 98.62 107 LYS A C 1
ATOM 873 O O . LYS A 1 107 ? -18.937 1.640 8.961 1.00 98.62 107 LYS A O 1
ATOM 878 N N . ILE A 1 108 ? -18.279 3.593 9.859 1.00 98.69 108 ILE A N 1
ATOM 879 C CA . ILE A 1 108 ? -17.669 4.117 8.627 1.00 98.69 108 ILE A CA 1
ATOM 880 C C . ILE A 1 108 ? -16.497 3.229 8.196 1.00 98.69 108 ILE A C 1
ATOM 882 O O . ILE A 1 108 ? -16.434 2.829 7.037 1.00 98.69 108 ILE A O 1
ATOM 886 N N . THR A 1 109 ? -15.599 2.882 9.119 1.00 98.81 109 THR A N 1
ATOM 887 C CA . THR A 1 109 ? -14.418 2.069 8.810 1.00 98.81 109 THR A CA 1
ATOM 888 C C . THR A 1 109 ? -14.758 0.612 8.496 1.00 98.81 109 THR A C 1
ATOM 890 O O . THR A 1 109 ? -14.158 0.052 7.587 1.00 98.81 109 THR A O 1
ATOM 893 N N . ASP A 1 110 ? -15.735 -0.001 9.173 1.00 98.81 110 ASP A N 1
ATOM 894 C CA . ASP A 1 110 ? -16.198 -1.356 8.837 1.00 98.81 110 ASP A CA 1
ATOM 895 C C . ASP A 1 110 ? -16.818 -1.390 7.424 1.00 98.81 110 ASP A C 1
ATOM 897 O O . ASP A 1 110 ? -16.470 -2.259 6.630 1.00 98.81 110 ASP A O 1
ATOM 901 N N . ASN A 1 111 ? -17.650 -0.401 7.066 1.00 98.88 111 ASN A N 1
ATOM 902 C CA . ASN A 1 111 ? -18.196 -0.283 5.708 1.00 98.88 111 ASN A CA 1
ATOM 903 C C . ASN A 1 111 ? -17.102 -0.037 4.657 1.00 98.88 111 ASN A C 1
ATOM 905 O O . ASN A 1 111 ? -17.201 -0.514 3.529 1.00 98.88 111 ASN A O 1
ATOM 909 N N . LEU A 1 112 ? -16.064 0.728 5.006 1.00 98.94 112 LEU A N 1
ATOM 910 C CA . LEU A 1 112 ? -14.915 0.936 4.131 1.00 98.94 112 LEU A CA 1
ATOM 911 C C . LEU A 1 112 ? -14.146 -0.370 3.897 1.00 98.94 112 LEU A C 1
ATOM 913 O O . LEU A 1 112 ? -13.743 -0.644 2.773 1.00 98.94 112 LEU A O 1
ATOM 917 N N . ILE A 1 113 ? -13.954 -1.181 4.937 1.00 98.94 113 ILE A N 1
ATOM 918 C CA . ILE A 1 113 ? -13.316 -2.497 4.813 1.00 98.94 113 ILE A CA 1
ATOM 919 C C . ILE A 1 113 ? -14.143 -3.414 3.912 1.00 98.94 113 ILE A C 1
ATOM 921 O O . ILE A 1 113 ? -13.559 -4.130 3.105 1.00 98.94 113 ILE A O 1
ATOM 925 N N . ASP A 1 114 ? -15.473 -3.368 4.006 1.00 98.94 114 ASP A N 1
ATOM 926 C CA . ASP A 1 114 ? -16.358 -4.106 3.099 1.00 98.94 114 ASP A CA 1
ATOM 927 C C . ASP A 1 114 ? -16.180 -3.649 1.645 1.00 98.94 114 ASP A C 1
ATOM 929 O O . ASP A 1 114 ? -15.994 -4.482 0.765 1.00 98.94 114 ASP A O 1
ATOM 933 N N . LEU A 1 115 ? -16.124 -2.337 1.396 1.00 98.94 115 LEU A N 1
ATOM 934 C CA . LEU A 1 115 ? -15.844 -1.795 0.064 1.00 98.94 115 LEU A CA 1
ATOM 935 C C . LEU A 1 115 ? -14.474 -2.243 -0.474 1.00 98.94 115 LEU A C 1
ATOM 937 O O . LEU A 1 115 ? -14.357 -2.597 -1.642 1.00 98.94 115 LEU A O 1
ATOM 941 N N . ILE A 1 116 ? -13.437 -2.231 0.365 1.00 98.94 116 ILE A N 1
ATOM 942 C CA . ILE A 1 116 ? -12.098 -2.688 -0.028 1.00 98.94 116 ILE A CA 1
ATOM 943 C C . ILE A 1 116 ? -12.105 -4.195 -0.324 1.00 98.94 116 ILE A C 1
ATOM 945 O O . ILE A 1 116 ? -11.443 -4.634 -1.261 1.00 98.94 116 ILE A O 1
ATOM 949 N N . ALA A 1 117 ? -12.867 -4.982 0.442 1.00 98.94 117 ALA A N 1
ATOM 950 C CA . ALA A 1 117 ? -13.047 -6.408 0.189 1.00 98.94 117 ALA A CA 1
ATOM 951 C C . ALA A 1 117 ? -13.705 -6.660 -1.174 1.00 98.94 117 ALA A C 1
ATOM 953 O O . ALA A 1 117 ? -13.231 -7.513 -1.918 1.00 98.94 117 ALA A O 1
ATOM 954 N N . ASP A 1 118 ? -14.760 -5.904 -1.493 1.00 98.81 118 ASP A N 1
ATOM 955 C CA . ASP A 1 118 ? -15.485 -5.995 -2.765 1.00 98.81 118 ASP A CA 1
ATOM 956 C C . ASP A 1 118 ? -14.625 -5.543 -3.957 1.00 98.81 118 ASP A C 1
ATOM 958 O O . ASP A 1 118 ? -14.799 -6.039 -5.066 1.00 98.81 118 ASP A O 1
ATOM 962 N N . ALA A 1 119 ? -13.702 -4.601 -3.738 1.00 98.88 119 ALA A N 1
ATOM 963 C CA . ALA A 1 119 ? -12.776 -4.126 -4.761 1.00 98.88 119 ALA A CA 1
ATOM 964 C C . ALA A 1 119 ? -11.588 -5.074 -5.002 1.00 98.88 119 ALA A C 1
ATOM 966 O O . ALA A 1 119 ? -10.957 -4.979 -6.051 1.00 98.88 119 ALA A O 1
ATOM 967 N N . GLN A 1 120 ? -11.228 -5.940 -4.047 1.00 98.88 120 GLN A N 1
ATOM 968 C CA . GLN A 1 120 ? -10.057 -6.815 -4.162 1.00 98.88 120 GLN A CA 1
ATOM 969 C C . GLN A 1 120 ? -10.327 -7.957 -5.149 1.00 98.88 120 GLN A C 1
ATOM 971 O O . GLN A 1 120 ? -11.271 -8.726 -4.966 1.00 98.88 120 GLN A O 1
ATOM 976 N N . ASP A 1 121 ? -9.444 -8.128 -6.137 1.00 98.75 121 ASP A N 1
ATOM 977 C CA . ASP A 1 121 ? -9.549 -9.213 -7.114 1.00 98.75 121 ASP A CA 1
ATOM 978 C C . ASP A 1 121 ? -9.466 -10.595 -6.434 1.00 98.75 121 ASP A C 1
ATOM 980 O O . ASP A 1 121 ? -8.926 -10.759 -5.333 1.00 98.75 121 ASP A O 1
ATOM 984 N N . ASP A 1 122 ? -9.973 -11.633 -7.104 1.00 98.44 122 ASP A N 1
ATOM 985 C CA . ASP A 1 122 ? -9.995 -13.007 -6.582 1.00 98.44 122 ASP A CA 1
ATOM 986 C C . ASP A 1 122 ? -8.601 -13.509 -6.172 1.00 98.44 122 ASP A C 1
ATOM 988 O O . ASP A 1 122 ? -8.445 -14.152 -5.126 1.00 98.44 122 ASP A O 1
ATOM 992 N N . ASP A 1 123 ? -7.574 -13.147 -6.944 1.00 98.38 123 ASP A N 1
ATOM 993 C CA . ASP A 1 123 ? -6.174 -13.484 -6.688 1.00 98.38 123 ASP A CA 1
ATOM 994 C C . ASP A 1 123 ? -5.517 -12.619 -5.600 1.00 98.38 123 ASP A C 1
ATOM 996 O O . ASP A 1 123 ? -4.333 -12.794 -5.324 1.00 98.38 123 ASP A O 1
ATOM 1000 N N . GLY A 1 124 ? -6.264 -11.727 -4.950 1.00 98.81 124 GLY A N 1
ATOM 1001 C CA . GLY A 1 124 ? -5.799 -10.877 -3.859 1.00 98.81 124 GLY A CA 1
ATOM 1002 C C . GLY A 1 124 ? -5.175 -9.552 -4.295 1.00 98.81 124 GLY A C 1
ATOM 1003 O O . GLY A 1 124 ? -4.831 -8.756 -3.418 1.00 98.81 124 GLY A O 1
ATOM 1004 N N . TYR A 1 125 ? -5.045 -9.292 -5.598 1.00 98.94 125 TYR A N 1
ATOM 1005 C CA . TYR A 1 125 ? -4.554 -8.017 -6.114 1.00 98.94 125 TYR A CA 1
ATOM 1006 C C . TYR A 1 125 ? -5.514 -6.864 -5.779 1.00 98.94 125 TYR A C 1
ATOM 1008 O O . TYR A 1 125 ? -6.733 -7.012 -5.876 1.00 98.94 125 TYR A O 1
ATOM 1016 N N . LEU A 1 126 ? -4.969 -5.697 -5.420 1.00 98.81 126 LEU A N 1
ATOM 1017 C CA . LEU A 1 126 ? -5.745 -4.460 -5.326 1.00 98.81 126 LEU A CA 1
ATOM 1018 C C . LEU A 1 126 ? -4.879 -3.236 -5.640 1.00 98.81 126 LEU A C 1
ATOM 1020 O O . LEU A 1 126 ? -3.956 -2.895 -4.902 1.00 98.81 126 LEU A O 1
ATOM 1024 N N . SER A 1 127 ? -5.228 -2.558 -6.725 1.00 98.62 127 SER A N 1
ATOM 1025 C CA . SER A 1 127 ? -4.774 -1.212 -7.059 1.00 98.62 127 SER A CA 1
ATOM 1026 C C . SER A 1 127 ? -5.738 -0.677 -8.102 1.00 98.62 127 SER A C 1
ATOM 1028 O O . SER A 1 127 ? -5.805 -1.197 -9.221 1.00 98.62 127 SER A O 1
ATOM 1030 N N . THR A 1 128 ? -6.514 0.335 -7.728 1.00 98.75 128 THR A N 1
ATOM 1031 C CA . THR A 1 128 ? -7.677 0.762 -8.513 1.00 98.75 128 THR A CA 1
ATOM 1032 C C . THR A 1 128 ? -7.281 1.223 -9.915 1.00 98.75 128 THR A C 1
ATOM 1034 O O . THR A 1 128 ? -7.908 0.796 -10.882 1.00 98.75 128 THR A O 1
ATOM 1037 N N . TYR A 1 129 ? -6.179 1.966 -10.065 1.00 98.56 129 TYR A N 1
ATOM 1038 C CA . TYR A 1 129 ? -5.669 2.391 -11.375 1.00 98.56 129 TYR A CA 1
ATOM 1039 C C . TYR A 1 129 ? -5.462 1.207 -12.329 1.00 98.56 129 TYR A C 1
ATOM 1041 O O . TYR A 1 129 ? -5.937 1.208 -13.467 1.00 98.56 129 TYR A O 1
ATOM 1049 N N . PHE A 1 130 ? -4.785 0.162 -11.854 1.00 98.69 130 PHE A N 1
ATOM 1050 C CA . PHE A 1 130 ? -4.502 -1.016 -12.663 1.00 98.69 130 PHE A CA 1
ATOM 1051 C C . PHE A 1 130 ? -5.694 -1.960 -12.769 1.00 98.69 130 PHE A C 1
ATOM 1053 O O . PHE A 1 130 ? -5.703 -2.784 -13.662 1.00 98.69 130 PHE A O 1
ATOM 1060 N N . GLN A 1 131 ? -6.713 -1.883 -11.921 1.00 98.62 131 GLN A N 1
ATOM 1061 C CA . GLN A 1 131 ? -7.939 -2.661 -12.132 1.00 98.62 131 GLN A CA 1
ATOM 1062 C C . GLN A 1 131 ? -8.874 -1.992 -13.145 1.00 98.62 131 GLN A C 1
ATOM 1064 O O . GLN A 1 131 ? -9.550 -2.686 -13.902 1.00 98.62 131 GLN A O 1
ATOM 1069 N N . ILE A 1 132 ? -8.892 -0.658 -13.174 1.00 98.56 132 ILE A N 1
ATOM 1070 C CA . ILE A 1 132 ? -9.866 0.127 -13.935 1.00 98.56 132 ILE A CA 1
ATOM 1071 C C . ILE A 1 132 ? -9.332 0.485 -15.325 1.00 98.56 132 ILE A C 1
ATOM 1073 O O . ILE A 1 132 ? -9.979 0.178 -16.325 1.00 98.56 132 ILE A O 1
ATOM 1077 N N . ASP A 1 133 ? -8.154 1.111 -15.398 1.00 98.19 133 ASP A N 1
ATOM 1078 C CA . ASP A 1 133 ? -7.669 1.744 -16.633 1.00 98.19 133 ASP A CA 1
ATOM 1079 C C . ASP A 1 133 ? -6.521 0.986 -17.306 1.00 98.19 133 ASP A C 1
ATOM 1081 O O . ASP A 1 133 ? -6.300 1.158 -18.506 1.00 98.19 133 ASP A O 1
ATOM 1085 N N . ALA A 1 134 ? -5.785 0.153 -16.561 1.00 97.50 134 ALA A N 1
ATOM 1086 C CA . ALA A 1 134 ? -4.597 -0.533 -17.075 1.00 97.50 134 ALA A CA 1
ATOM 1087 C C . ALA A 1 134 ? -4.391 -1.981 -16.555 1.00 97.50 134 ALA A C 1
ATOM 1089 O O . ALA A 1 134 ? -3.287 -2.311 -16.098 1.00 97.50 134 ALA A O 1
ATOM 1090 N N . PRO A 1 135 ? -5.396 -2.880 -16.631 1.00 97.88 135 PRO A N 1
ATOM 1091 C CA . PRO A 1 135 ? -5.307 -4.263 -16.126 1.00 97.88 135 PRO A CA 1
ATOM 1092 C C . PRO A 1 135 ? -4.207 -5.100 -16.757 1.00 97.88 135 PRO A C 1
ATOM 1094 O O . PRO A 1 135 ? -3.618 -5.962 -16.107 1.00 97.88 135 PRO A O 1
ATOM 1097 N N . GLU A 1 136 ? -3.852 -4.820 -18.002 1.00 97.25 136 GLU A N 1
ATOM 1098 C CA . GLU A 1 136 ? -2.754 -5.481 -18.683 1.00 97.25 136 GLU A CA 1
ATOM 1099 C C . GLU A 1 136 ? -1.370 -5.020 -18.203 1.00 97.25 136 GLU A C 1
ATOM 1101 O O . GLU A 1 136 ? -0.371 -5.604 -18.629 1.00 97.25 136 GLU A O 1
ATOM 1106 N N . ARG A 1 137 ? -1.278 -3.987 -17.352 1.00 97.44 137 ARG A N 1
ATOM 1107 C CA . ARG A 1 137 ? -0.015 -3.378 -16.892 1.00 97.44 137 ARG A CA 1
ATOM 1108 C C . ARG A 1 137 ? 0.346 -3.677 -15.438 1.00 97.44 137 ARG A C 1
ATOM 1110 O O . ARG A 1 137 ? 1.392 -3.199 -14.995 1.00 97.44 137 ARG A O 1
ATOM 1117 N N . LYS A 1 138 ? -0.441 -4.502 -14.738 1.00 98.50 138 LYS A N 1
ATOM 1118 C CA . LYS A 1 138 ? -0.133 -4.976 -13.378 1.00 98.50 138 LYS A CA 1
ATOM 1119 C C . LYS A 1 138 ? 1.312 -5.478 -13.281 1.00 98.50 138 LYS A C 1
ATOM 1121 O O . LYS A 1 138 ? 1.739 -6.320 -14.075 1.00 98.50 138 LYS A O 1
ATOM 1126 N N . PHE A 1 139 ? 2.069 -4.929 -12.339 1.00 98.62 139 PHE A N 1
ATOM 1127 C CA . PHE A 1 139 ? 3.479 -5.204 -12.067 1.00 98.62 139 PHE A CA 1
ATOM 1128 C C . PHE A 1 139 ? 4.444 -4.980 -13.243 1.00 98.62 139 PHE A C 1
ATOM 1130 O O . PHE A 1 139 ? 5.554 -5.521 -13.244 1.00 98.62 139 PHE A O 1
ATOM 1137 N N . LYS A 1 140 ? 4.074 -4.175 -14.251 1.00 97.94 140 LYS A N 1
ATOM 1138 C CA . LYS A 1 140 ? 4.918 -3.907 -15.435 1.00 97.94 140 LYS A CA 1
ATOM 1139 C C . LYS A 1 140 ? 5.695 -2.592 -15.385 1.00 97.94 140 LYS A C 1
ATOM 1141 O O . LYS A 1 140 ? 6.552 -2.384 -16.239 1.00 97.94 140 LYS A O 1
ATOM 1146 N N . ARG A 1 141 ? 5.455 -1.710 -14.407 1.00 97.12 141 ARG A N 1
ATOM 1147 C CA . ARG A 1 141 ? 6.212 -0.446 -14.259 1.00 97.12 141 ARG A CA 1
ATOM 1148 C C . ARG A 1 141 ? 6.456 -0.079 -12.795 1.00 97.12 141 ARG A C 1
ATOM 1150 O O . ARG A 1 141 ? 6.125 1.010 -12.333 1.00 97.12 141 ARG A O 1
ATOM 1157 N N . LEU A 1 142 ? 7.093 -0.992 -12.070 1.00 98.25 142 LEU A N 1
ATOM 1158 C CA . LEU A 1 142 ? 7.332 -0.936 -10.626 1.00 98.25 142 LEU A CA 1
ATOM 1159 C C . LEU A 1 142 ? 8.129 0.284 -10.175 1.00 98.25 142 LEU A C 1
ATOM 1161 O O . LEU A 1 142 ? 7.942 0.731 -9.052 1.00 98.25 142 LEU A O 1
ATOM 1165 N N . GLN A 1 143 ? 8.949 0.874 -11.049 1.00 97.75 143 GLN A N 1
ATOM 1166 C CA . GLN A 1 143 ? 9.632 2.136 -10.752 1.00 97.75 143 GLN A CA 1
ATOM 1167 C C . GLN A 1 143 ? 8.647 3.254 -10.361 1.00 97.75 143 GLN A C 1
ATOM 1169 O O . GLN A 1 143 ? 8.973 4.079 -9.514 1.00 97.75 143 GLN A O 1
ATOM 1174 N N . GLN A 1 144 ? 7.462 3.284 -10.979 1.00 97.44 144 GLN A N 1
ATOM 1175 C CA . GLN A 1 144 ? 6.521 4.411 -10.926 1.00 97.44 144 GLN A CA 1
ATOM 1176 C C . GLN A 1 144 ? 5.146 4.010 -10.374 1.00 97.44 144 GLN A C 1
ATOM 1178 O O . GLN A 1 144 ? 4.404 4.855 -9.884 1.00 97.44 144 GLN A O 1
ATOM 1183 N N . SER A 1 145 ? 4.806 2.722 -10.459 1.00 98.06 145 SER A N 1
ATOM 1184 C CA . SER A 1 145 ? 3.458 2.203 -10.216 1.00 98.06 145 SER A CA 1
ATOM 1185 C C . SER A 1 145 ? 2.949 2.381 -8.792 1.00 98.06 145 SER A C 1
ATOM 1187 O O . SER A 1 145 ? 1.754 2.582 -8.615 1.00 98.06 145 SER A O 1
ATOM 1189 N N . HIS A 1 146 ? 3.845 2.310 -7.799 1.00 98.62 146 HIS A N 1
ATOM 1190 C CA . HIS A 1 146 ? 3.489 2.232 -6.384 1.00 98.62 146 HIS A CA 1
ATOM 1191 C C . HIS A 1 146 ? 2.484 1.103 -6.063 1.00 98.62 146 HIS A C 1
ATOM 1193 O O . HIS A 1 146 ? 1.740 1.209 -5.089 1.00 98.62 146 HIS A O 1
ATOM 1199 N N . GLU A 1 147 ? 2.435 0.019 -6.847 1.00 98.81 147 GLU A N 1
ATOM 1200 C CA . GLU A 1 147 ? 1.531 -1.114 -6.596 1.00 98.81 147 GLU A CA 1
ATOM 1201 C C . GLU A 1 147 ? 1.837 -1.786 -5.252 1.00 98.81 147 GLU A C 1
ATOM 1203 O O . GLU A 1 147 ? 0.930 -1.999 -4.444 1.00 98.81 147 GLU A O 1
ATOM 1208 N N . LEU A 1 148 ? 3.115 -2.076 -4.965 1.00 98.88 148 LEU A N 1
ATOM 1209 C CA . LEU A 1 148 ? 3.485 -2.709 -3.695 1.00 98.88 148 LEU A CA 1
ATOM 1210 C C . LEU A 1 148 ? 3.440 -1.704 -2.548 1.00 98.88 148 LEU A C 1
ATOM 1212 O O . LEU A 1 148 ? 3.101 -2.075 -1.432 1.00 98.88 148 LEU A O 1
ATOM 1216 N N . TYR A 1 149 ? 3.748 -0.435 -2.822 1.00 98.88 149 TYR A N 1
ATOM 1217 C CA . TYR A 1 149 ? 3.588 0.656 -1.860 1.00 98.88 149 TYR A CA 1
ATOM 1218 C C . TYR A 1 149 ? 2.137 0.785 -1.380 1.00 98.88 149 TYR A C 1
ATOM 1220 O O . TYR A 1 149 ? 1.858 0.839 -0.184 1.00 98.88 149 TYR A O 1
ATOM 1228 N N . THR A 1 150 ? 1.204 0.788 -2.325 1.00 98.81 150 THR A N 1
ATOM 1229 C CA . THR A 1 150 ? -0.221 0.976 -2.062 1.00 98.81 150 THR A CA 1
ATOM 1230 C C . THR A 1 150 ? -0.798 -0.229 -1.320 1.00 98.81 150 THR A C 1
ATOM 1232 O O . THR A 1 150 ? -1.431 -0.055 -0.279 1.00 98.81 150 THR A O 1
ATOM 1235 N N . MET A 1 151 ? -0.498 -1.456 -1.764 1.00 98.94 151 MET A N 1
ATOM 1236 C CA . MET A 1 151 ? -0.873 -2.668 -1.023 1.00 98.94 151 MET A CA 1
ATOM 1237 C C . MET A 1 151 ? -0.175 -2.763 0.345 1.00 98.94 151 MET A C 1
ATOM 1239 O O . MET A 1 151 ? -0.782 -3.223 1.308 1.00 98.94 151 MET A O 1
ATOM 1243 N N . GLY A 1 152 ? 1.069 -2.288 0.469 1.00 98.88 152 GLY A N 1
ATOM 1244 C CA . GLY A 1 152 ? 1.799 -2.203 1.737 1.00 98.88 152 GLY A CA 1
ATOM 1245 C C . GLY A 1 152 ? 1.077 -1.333 2.765 1.00 98.88 152 GLY A C 1
ATOM 1246 O O . GLY A 1 152 ? 0.825 -1.785 3.881 1.00 98.88 152 GLY A O 1
ATOM 1247 N N . HIS A 1 153 ? 0.614 -0.149 2.364 1.00 98.94 153 HIS A N 1
ATOM 1248 C CA . HIS A 1 153 ? -0.185 0.699 3.247 1.00 98.94 153 HIS A CA 1
ATOM 1249 C C . HIS A 1 153 ? -1.533 0.080 3.631 1.00 98.94 153 HIS A C 1
ATOM 1251 O O . HIS A 1 153 ? -1.983 0.270 4.763 1.00 98.94 153 HIS A O 1
ATOM 1257 N N . TYR A 1 154 ? -2.173 -0.696 2.747 1.00 98.94 154 TYR A N 1
ATOM 1258 C CA . TYR A 1 154 ? -3.335 -1.477 3.173 1.00 98.94 154 TYR A CA 1
ATOM 1259 C C . TYR A 1 154 ? -2.949 -2.536 4.207 1.00 98.94 154 TYR A C 1
ATOM 1261 O O . TYR A 1 154 ? -3.652 -2.692 5.200 1.00 98.94 154 TYR A O 1
ATOM 1269 N N . ILE A 1 155 ? -1.841 -3.254 4.009 1.00 98.94 155 ILE A N 1
ATOM 1270 C CA . ILE A 1 155 ? -1.368 -4.261 4.964 1.00 98.94 155 ILE A CA 1
ATOM 1271 C C . ILE A 1 155 ? -1.136 -3.630 6.346 1.00 98.94 155 ILE A C 1
ATOM 1273 O O . ILE A 1 155 ? -1.604 -4.187 7.341 1.00 98.94 155 ILE A O 1
ATOM 1277 N N . GLU A 1 156 ? -0.496 -2.457 6.430 1.00 98.88 156 GLU A N 1
ATOM 1278 C CA . GLU A 1 156 ? -0.353 -1.724 7.697 1.00 98.88 156 GLU A CA 1
ATOM 1279 C C . GLU A 1 156 ? -1.714 -1.391 8.328 1.00 98.88 156 GLU A C 1
ATOM 1281 O O . GLU A 1 156 ? -1.933 -1.665 9.512 1.00 98.88 156 GLU A O 1
ATOM 1286 N N . ALA A 1 157 ? -2.648 -0.859 7.533 1.00 98.88 157 ALA A N 1
ATOM 1287 C CA . ALA A 1 157 ? -3.993 -0.518 7.986 1.00 98.88 157 ALA A CA 1
ATOM 1288 C C . ALA A 1 157 ? -4.779 -1.745 8.469 1.00 98.88 157 ALA A C 1
ATOM 1290 O O . ALA A 1 157 ? -5.403 -1.698 9.529 1.00 98.88 157 ALA A O 1
ATOM 1291 N N . GLY A 1 158 ? -4.725 -2.851 7.728 1.00 98.81 158 GLY A N 1
ATOM 1292 C CA . GLY A 1 158 ? -5.397 -4.107 8.046 1.00 98.81 158 GLY A CA 1
ATOM 1293 C C . GLY A 1 158 ? -4.873 -4.729 9.338 1.00 98.81 158 GLY A C 1
ATOM 1294 O O . GLY A 1 158 ? -5.670 -5.136 10.185 1.00 98.81 158 GLY A O 1
ATOM 1295 N N . VAL A 1 159 ? -3.549 -4.723 9.534 1.00 98.75 159 VAL A N 1
ATOM 1296 C CA . VAL A 1 159 ? -2.907 -5.161 10.784 1.00 98.75 159 VAL A CA 1
ATOM 1297 C C . VAL A 1 159 ? -3.331 -4.275 11.953 1.00 98.75 159 VAL A C 1
ATOM 1299 O O . VAL A 1 159 ? -3.810 -4.792 12.961 1.00 98.75 159 VAL A O 1
ATOM 1302 N N . ALA A 1 160 ? -3.222 -2.948 11.825 1.00 98.06 160 ALA A N 1
ATOM 1303 C CA . ALA A 1 160 ? -3.605 -2.021 12.891 1.00 98.06 160 ALA A CA 1
ATOM 1304 C C . ALA A 1 160 ? -5.091 -2.154 13.257 1.00 98.06 160 ALA A C 1
ATOM 1306 O O . ALA A 1 160 ? -5.456 -2.185 14.433 1.00 98.06 160 ALA A O 1
ATOM 1307 N N . TYR A 1 161 ? -5.961 -2.273 12.254 1.00 98.69 161 TYR A N 1
ATOM 1308 C CA . TYR A 1 161 ? -7.400 -2.380 12.456 1.00 98.69 161 TYR A CA 1
ATOM 1309 C C . TYR A 1 161 ? -7.795 -3.707 13.107 1.00 98.69 161 TYR A C 1
ATOM 1311 O O . TYR A 1 161 ? -8.621 -3.718 14.024 1.00 98.69 161 TYR A O 1
ATOM 1319 N N . HIS A 1 162 ? -7.180 -4.818 12.695 1.00 98.62 162 HIS A N 1
ATOM 1320 C CA . HIS A 1 162 ? -7.340 -6.102 13.372 1.00 98.62 162 HIS A CA 1
ATOM 1321 C C . HIS A 1 162 ? -6.858 -6.032 14.823 1.00 98.62 162 HIS A C 1
ATOM 1323 O O . HIS A 1 162 ? -7.601 -6.414 15.724 1.00 98.62 162 HIS A O 1
ATOM 1329 N N . HIS A 1 163 ? -5.674 -5.470 15.066 1.00 95.44 163 HIS A N 1
ATOM 1330 C CA . HIS A 1 163 ? -5.106 -5.358 16.406 1.00 95.44 163 HIS A CA 1
ATOM 1331 C C . HIS A 1 163 ? -6.004 -4.560 17.368 1.00 95.44 163 HIS A C 1
ATOM 1333 O O . HIS A 1 163 ? -6.235 -4.971 18.505 1.00 95.44 163 HIS A O 1
ATOM 1339 N N . GLU A 1 164 ? -6.539 -3.424 16.912 1.00 95.38 164 GLU A N 1
ATOM 1340 C CA . GLU A 1 164 ? -7.329 -2.508 17.746 1.00 95.38 164 GLU A CA 1
ATOM 1341 C C . GLU A 1 164 ? -8.800 -2.934 17.899 1.00 95.38 164 GLU A C 1
ATOM 1343 O O . GLU A 1 164 ? -9.444 -2.583 18.890 1.00 95.38 164 GLU A O 1
ATOM 1348 N N . THR A 1 165 ? -9.359 -3.686 16.941 1.00 95.94 165 THR A N 1
ATOM 1349 C CA . THR A 1 165 ? -10.808 -3.980 16.904 1.00 95.94 165 THR A CA 1
ATOM 1350 C C . THR A 1 165 ? -11.173 -5.464 16.864 1.00 95.94 165 THR A C 1
ATOM 1352 O O . THR A 1 165 ? -12.337 -5.804 17.084 1.00 95.94 165 THR A O 1
ATOM 1355 N N . GLY A 1 166 ? -10.219 -6.347 16.569 1.00 96.56 166 GLY A N 1
ATOM 1356 C CA . GLY A 1 166 ? -10.449 -7.770 16.311 1.00 96.56 166 GLY A CA 1
ATOM 1357 C C . GLY A 1 166 ? -11.133 -8.070 14.971 1.00 96.56 166 GLY A C 1
ATOM 1358 O O . GLY A 1 166 ? -11.639 -9.174 14.780 1.00 96.56 166 GLY A O 1
ATOM 1359 N N . ASN A 1 167 ? -11.214 -7.107 14.044 1.00 98.56 167 ASN A N 1
ATOM 1360 C CA . ASN A 1 167 ? -11.846 -7.327 12.742 1.00 98.56 167 ASN A CA 1
ATOM 1361 C C . ASN A 1 167 ? -10.959 -8.218 11.850 1.00 98.56 167 ASN A C 1
ATOM 1363 O O . ASN A 1 167 ? -9.987 -7.764 11.248 1.00 98.56 167 ASN A O 1
ATOM 1367 N N . GLN A 1 168 ? -11.332 -9.496 11.756 1.00 98.75 168 GLN A N 1
ATOM 1368 C CA . GLN A 1 168 ? -10.616 -10.508 10.976 1.00 98.75 168 GLN A CA 1
ATOM 1369 C C . GLN A 1 168 ? -10.650 -10.245 9.462 1.00 98.75 168 GLN A C 1
ATOM 1371 O O . GLN A 1 168 ? -9.683 -10.556 8.773 1.00 98.75 168 GLN A O 1
ATOM 1376 N N . LYS A 1 169 ? -11.722 -9.628 8.943 1.00 98.88 169 LYS A N 1
ATOM 1377 C CA . LYS A 1 169 ? -11.860 -9.327 7.509 1.00 98.88 169 LYS A CA 1
ATOM 1378 C C . LYS A 1 169 ? -10.742 -8.395 7.035 1.00 98.88 169 LYS A C 1
ATOM 1380 O O . LYS A 1 169 ? -10.147 -8.652 5.995 1.00 98.88 169 LYS A O 1
ATOM 1385 N N . ALA A 1 170 ? -10.410 -7.375 7.829 1.00 98.88 170 ALA A N 1
ATOM 1386 C CA . ALA A 1 170 ? -9.306 -6.462 7.529 1.00 98.88 170 ALA A CA 1
ATOM 1387 C C . ALA A 1 170 ? -7.956 -7.198 7.412 1.00 98.88 170 ALA A C 1
ATOM 1389 O O . ALA A 1 170 ? -7.194 -6.972 6.472 1.00 98.88 170 ALA A O 1
ATOM 1390 N N . LEU A 1 171 ? -7.679 -8.130 8.331 1.00 98.94 171 LEU A N 1
ATOM 1391 C CA . LEU A 1 171 ? -6.459 -8.941 8.289 1.00 98.94 171 LEU A CA 1
ATOM 1392 C C . LEU A 1 171 ? -6.453 -9.929 7.112 1.00 98.94 171 LEU A C 1
ATOM 1394 O O . LEU A 1 171 ? -5.412 -10.159 6.500 1.00 98.94 171 LEU A O 1
ATOM 1398 N N . ASP A 1 172 ? -7.601 -10.516 6.775 1.00 98.94 172 ASP A N 1
ATOM 1399 C CA . ASP A 1 172 ? -7.709 -11.479 5.678 1.00 98.94 172 ASP A CA 1
ATOM 1400 C C . ASP A 1 172 ? -7.467 -10.837 4.310 1.00 98.94 172 ASP A C 1
ATOM 1402 O O . ASP A 1 172 ? -6.767 -11.422 3.484 1.00 98.94 172 ASP A O 1
ATOM 1406 N N . ILE A 1 173 ? -7.956 -9.617 4.084 1.00 98.94 173 ILE A N 1
ATOM 1407 C CA . ILE A 1 173 ? -7.651 -8.855 2.866 1.00 98.94 173 ILE A CA 1
ATOM 1408 C C . ILE A 1 173 ? -6.139 -8.582 2.784 1.00 98.94 173 ILE A C 1
ATOM 1410 O O . ILE A 1 173 ? -5.543 -8.761 1.720 1.00 98.94 173 ILE A O 1
ATOM 1414 N N . ALA A 1 174 ? -5.496 -8.226 3.906 1.00 98.94 174 ALA A N 1
ATOM 1415 C CA . ALA A 1 174 ? -4.062 -7.926 3.956 1.00 98.94 174 ALA A CA 1
ATOM 1416 C C . ALA A 1 174 ? -3.221 -9.168 3.630 1.00 98.94 174 ALA A C 1
ATOM 1418 O O . ALA A 1 174 ? -2.296 -9.105 2.821 1.00 98.94 174 ALA A O 1
ATOM 1419 N N . LYS A 1 175 ? -3.597 -10.324 4.189 1.00 98.94 175 LYS A N 1
ATOM 1420 C CA . LYS A 1 175 ? -3.012 -11.625 3.840 1.00 98.94 175 LYS A CA 1
ATOM 1421 C C . LYS A 1 175 ? -3.171 -11.940 2.355 1.00 98.94 175 LYS A C 1
ATOM 1423 O O . LYS A 1 175 ? -2.204 -12.346 1.728 1.00 98.94 175 LYS A O 1
ATOM 1428 N N . ARG A 1 176 ? -4.354 -11.715 1.771 1.00 98.94 176 ARG A N 1
ATOM 1429 C CA . ARG A 1 176 ? -4.594 -11.966 0.339 1.00 98.94 176 ARG A CA 1
ATOM 1430 C C . ARG A 1 176 ? -3.719 -11.090 -0.560 1.00 98.94 176 ARG A C 1
ATOM 1432 O O . ARG A 1 176 ? -3.190 -11.609 -1.541 1.00 98.94 176 ARG A O 1
ATOM 1439 N N . MET A 1 177 ? -3.501 -9.820 -0.205 1.00 98.94 177 MET A N 1
ATOM 1440 C CA . MET A 1 177 ? -2.538 -8.961 -0.910 1.00 98.94 177 MET A CA 1
ATOM 1441 C C . MET A 1 177 ? -1.111 -9.494 -0.774 1.00 98.94 177 MET A C 1
ATOM 1443 O O . MET A 1 177 ? -0.409 -9.634 -1.771 1.00 98.94 177 MET A O 1
ATOM 1447 N N . ALA A 1 178 ? -0.685 -9.848 0.440 1.00 98.94 178 ALA A N 1
ATOM 1448 C CA . ALA A 1 178 ? 0.649 -10.395 0.671 1.00 98.94 178 ALA A CA 1
ATOM 1449 C C . ALA A 1 178 ? 0.873 -11.717 -0.085 1.00 98.94 178 ALA A C 1
ATOM 1451 O O . ALA A 1 178 ? 1.907 -11.888 -0.723 1.00 98.94 178 ALA A O 1
ATOM 1452 N N . ASP A 1 179 ? -0.117 -12.612 -0.097 1.00 98.94 179 ASP A N 1
ATOM 1453 C CA . ASP A 1 179 ? -0.099 -13.858 -0.863 1.00 98.94 179 ASP A CA 1
ATOM 1454 C C . ASP A 1 179 ? -0.086 -13.601 -2.382 1.00 98.94 179 ASP A C 1
ATOM 1456 O O . ASP A 1 179 ? 0.558 -14.340 -3.130 1.00 98.94 179 ASP A O 1
ATOM 1460 N N . CYS A 1 180 ? -0.781 -12.561 -2.862 1.00 98.88 180 CYS A N 1
ATOM 1461 C CA . CYS A 1 180 ? -0.702 -12.122 -4.257 1.00 98.88 180 CYS A CA 1
ATOM 1462 C C . CYS A 1 180 ? 0.726 -11.709 -4.611 1.00 98.88 180 CYS A C 1
ATOM 1464 O O . CYS A 1 180 ? 1.269 -12.161 -5.619 1.00 98.88 180 CYS A O 1
ATOM 1466 N N . ILE A 1 181 ? 1.355 -10.891 -3.773 1.00 98.94 181 ILE A N 1
ATOM 1467 C CA . ILE A 1 181 ? 2.724 -10.423 -3.991 1.00 98.94 181 ILE A CA 1
ATOM 1468 C C . ILE A 1 181 ? 3.709 -11.605 -3.928 1.00 98.94 181 ILE A C 1
ATOM 1470 O O . ILE A 1 181 ? 4.529 -11.753 -4.830 1.00 98.94 181 ILE A O 1
ATOM 1474 N N . ASP A 1 182 ? 3.584 -12.502 -2.947 1.00 98.81 182 ASP A N 1
ATOM 1475 C CA . ASP A 1 182 ? 4.428 -13.703 -2.801 1.00 98.81 182 ASP A CA 1
ATOM 1476 C C . ASP A 1 182 ? 4.400 -14.603 -4.052 1.00 98.81 182 ASP A C 1
ATOM 1478 O O . ASP A 1 182 ? 5.423 -15.143 -4.480 1.00 98.81 182 ASP A O 1
ATOM 1482 N N . ARG A 1 183 ? 3.235 -14.727 -4.706 1.00 98.62 183 ARG A N 1
ATOM 1483 C CA . ARG A 1 183 ? 3.102 -15.473 -5.969 1.00 98.62 183 ARG A CA 1
ATOM 1484 C C . ARG A 1 183 ? 3.848 -14.832 -7.137 1.00 98.62 183 ARG A C 1
ATOM 1486 O O . ARG A 1 183 ? 4.331 -15.564 -7.996 1.00 98.62 183 ARG A O 1
ATOM 1493 N N . HIS A 1 184 ? 3.927 -13.504 -7.184 1.00 98.81 184 HIS A N 1
ATOM 1494 C CA . HIS A 1 184 ? 4.464 -12.771 -8.333 1.00 98.81 184 HIS A CA 1
ATOM 1495 C C . HIS A 1 184 ? 5.939 -12.392 -8.187 1.00 98.81 184 HIS A C 1
ATOM 1497 O O . HIS A 1 184 ? 6.605 -12.199 -9.201 1.00 98.81 184 HIS A O 1
ATOM 1503 N N . PHE A 1 185 ? 6.464 -12.288 -6.966 1.00 98.88 185 PHE A N 1
ATOM 1504 C CA . PHE A 1 185 ? 7.799 -11.754 -6.698 1.00 98.88 185 PHE A CA 1
ATOM 1505 C C . PHE A 1 185 ? 8.716 -12.786 -6.052 1.00 98.88 185 PHE A C 1
ATOM 1507 O O . PHE A 1 185 ? 8.328 -13.496 -5.127 1.00 98.88 185 PHE A O 1
ATOM 1514 N N . GLY A 1 186 ? 9.941 -12.877 -6.564 1.00 98.25 186 GLY A N 1
ATOM 1515 C CA . GLY A 1 186 ? 10.919 -13.868 -6.135 1.00 98.25 186 GLY A CA 1
ATOM 1516 C C . GLY A 1 186 ? 11.954 -14.160 -7.216 1.00 98.25 186 GLY A C 1
ATOM 1517 O O . GLY A 1 186 ? 11.948 -13.553 -8.288 1.00 98.25 186 GLY A O 1
ATOM 1518 N N . LEU A 1 187 ? 12.860 -15.089 -6.919 1.00 97.56 187 LEU A N 1
ATOM 1519 C CA . LEU A 1 187 ? 13.916 -15.530 -7.843 1.00 97.56 187 LEU A CA 1
ATOM 1520 C C . LEU A 1 187 ? 13.566 -16.836 -8.563 1.00 97.56 187 LEU A C 1
ATOM 1522 O O . LEU A 1 187 ? 14.320 -17.294 -9.420 1.00 97.56 187 LEU A O 1
ATOM 1526 N N . GLU A 1 188 ? 12.452 -17.455 -8.188 1.00 97.25 188 GLU A N 1
ATOM 1527 C CA . GLU A 1 188 ? 11.936 -18.667 -8.798 1.00 97.25 188 GLU A CA 1
ATOM 1528 C C . GLU A 1 188 ? 11.491 -18.411 -10.243 1.00 97.25 188 GLU A C 1
ATOM 1530 O O . GLU A 1 188 ? 11.079 -17.310 -10.616 1.00 97.25 188 GLU A O 1
ATOM 1535 N N . GLU A 1 189 ? 11.565 -19.452 -11.071 1.00 96.31 189 GLU A N 1
ATOM 1536 C CA . GLU A 1 189 ? 11.153 -19.377 -12.470 1.00 96.31 189 GLU A CA 1
ATOM 1537 C C . GLU A 1 189 ? 9.699 -18.890 -12.596 1.00 96.31 189 GLU A C 1
ATOM 1539 O O . GLU A 1 189 ? 8.801 -19.371 -11.907 1.00 96.31 189 GLU A O 1
ATOM 1544 N N . GLY A 1 190 ? 9.474 -17.912 -13.477 1.00 96.31 190 GLY A N 1
ATOM 1545 C CA . GLY A 1 190 ? 8.162 -17.301 -13.704 1.00 96.31 190 GLY A CA 1
ATOM 1546 C C . GLY A 1 190 ? 7.817 -16.130 -12.777 1.00 96.31 190 GLY A C 1
ATOM 1547 O O . GLY A 1 190 ? 6.877 -15.399 -13.086 1.00 96.31 190 GLY A O 1
ATOM 1548 N N . LYS A 1 191 ? 8.576 -15.898 -11.698 1.00 98.50 191 LYS A N 1
ATOM 1549 C CA . LYS A 1 191 ? 8.408 -14.719 -10.836 1.00 98.50 191 LYS A CA 1
ATOM 1550 C C . LYS A 1 191 ? 9.213 -13.515 -11.336 1.00 98.50 191 LYS A C 1
ATOM 1552 O O . LYS A 1 191 ? 10.143 -13.633 -12.133 1.00 98.50 191 LYS A O 1
ATOM 1557 N N . ILE A 1 192 ? 8.838 -12.332 -10.857 1.00 98.62 192 ILE A N 1
ATOM 1558 C CA . ILE A 1 192 ? 9.498 -11.057 -11.133 1.00 98.62 192 ILE A CA 1
ATOM 1559 C C . ILE A 1 192 ? 10.638 -10.871 -10.114 1.00 98.62 192 ILE A C 1
ATOM 1561 O O . ILE A 1 192 ? 10.348 -10.679 -8.926 1.00 98.62 192 ILE A O 1
ATOM 1565 N N . PRO A 1 193 ? 11.918 -10.830 -10.543 1.00 97.75 193 PRO A N 1
ATOM 1566 C CA . PRO A 1 193 ? 13.071 -10.605 -9.666 1.00 97.75 193 PRO A CA 1
ATOM 1567 C C . PRO A 1 193 ? 13.238 -9.109 -9.324 1.00 97.75 193 PRO A C 1
ATOM 1569 O O . PRO A 1 193 ? 14.314 -8.526 -9.476 1.00 97.75 193 PRO A O 1
ATOM 1572 N N . GLY A 1 194 ? 12.134 -8.466 -8.940 1.00 97.19 194 GLY A N 1
ATOM 1573 C CA . GLY A 1 194 ? 11.989 -7.024 -8.793 1.00 97.19 194 GLY A CA 1
ATOM 1574 C C . GLY A 1 194 ? 11.481 -6.563 -7.434 1.00 97.19 194 GLY A C 1
ATOM 1575 O O . GLY A 1 194 ? 11.274 -7.355 -6.516 1.00 97.19 194 GLY A O 1
ATOM 1576 N N . TYR A 1 195 ? 11.285 -5.252 -7.344 1.00 98.38 195 TYR A N 1
ATOM 1577 C CA . TYR A 1 195 ? 10.859 -4.500 -6.165 1.00 98.38 195 TYR A CA 1
ATOM 1578 C C . TYR A 1 195 ? 10.222 -3.177 -6.617 1.00 98.38 195 TYR A C 1
ATOM 1580 O O . TYR A 1 195 ? 10.452 -2.725 -7.741 1.00 98.38 195 TYR A O 1
ATOM 1588 N N . ASP A 1 196 ? 9.433 -2.547 -5.748 1.00 98.62 196 ASP A N 1
ATOM 1589 C CA . ASP A 1 196 ? 8.799 -1.252 -6.027 1.00 98.62 196 ASP A CA 1
ATOM 1590 C C . ASP A 1 196 ? 9.817 -0.100 -5.979 1.00 98.62 196 ASP A C 1
ATOM 1592 O O . ASP A 1 196 ? 10.778 -0.116 -5.200 1.00 98.62 196 ASP A O 1
ATOM 1596 N N . GLY A 1 197 ? 9.619 0.929 -6.800 1.00 97.56 197 GLY A N 1
ATOM 1597 C CA . GLY A 1 197 ? 10.402 2.161 -6.763 1.00 97.56 197 GLY A CA 1
ATOM 1598 C C . GLY A 1 197 ? 10.264 2.918 -5.438 1.00 97.56 197 GLY A C 1
ATOM 1599 O O . GLY A 1 197 ? 11.185 3.637 -5.046 1.00 97.56 197 GLY A O 1
ATOM 1600 N N . HIS A 1 198 ? 9.161 2.750 -4.709 1.00 98.06 198 HIS A N 1
ATOM 1601 C CA . HIS A 1 198 ? 8.976 3.301 -3.371 1.00 98.06 198 HIS A CA 1
ATOM 1602 C C . HIS A 1 198 ? 8.978 2.177 -2.314 1.00 98.06 198 HIS A C 1
ATOM 1604 O O . HIS A 1 198 ? 8.005 1.431 -2.236 1.00 98.06 198 HIS A O 1
ATOM 1610 N N . PRO A 1 199 ? 10.034 2.054 -1.475 1.00 96.75 199 PRO A N 1
ATOM 1611 C CA . PRO A 1 199 ? 10.021 1.171 -0.305 1.00 96.75 199 PRO A CA 1
ATOM 1612 C C . PRO A 1 199 ? 8.819 1.474 0.587 1.00 96.75 199 PRO A C 1
ATOM 1614 O O . PRO A 1 199 ? 8.503 2.651 0.750 1.00 96.75 199 PRO A O 1
ATOM 1617 N N . GLU A 1 200 ? 8.177 0.439 1.120 1.00 98.25 200 GLU A N 1
ATOM 1618 C CA . GLU A 1 200 ? 7.012 0.475 2.029 1.00 98.25 200 GLU A CA 1
ATOM 1619 C C . GLU A 1 200 ? 6.548 -0.963 2.310 1.00 98.25 200 GLU A C 1
ATOM 1621 O O . GLU A 1 200 ? 6.338 -1.363 3.451 1.00 98.25 200 GLU A O 1
ATOM 1626 N N . ILE A 1 201 ? 6.466 -1.796 1.270 1.00 98.62 201 ILE A N 1
ATOM 1627 C CA . ILE A 1 201 ? 5.995 -3.179 1.405 1.00 98.62 201 ILE A CA 1
ATOM 1628 C C . ILE A 1 201 ? 6.854 -4.006 2.374 1.00 98.62 201 ILE A C 1
ATOM 1630 O O . ILE A 1 201 ? 6.350 -4.898 3.051 1.00 98.62 201 ILE A O 1
ATOM 1634 N N . GLU A 1 202 ? 8.145 -3.695 2.488 1.00 97.50 202 GLU A N 1
ATOM 1635 C CA . GLU A 1 202 ? 9.094 -4.435 3.315 1.00 97.50 202 GLU A CA 1
ATOM 1636 C C . GLU A 1 202 ? 8.769 -4.316 4.818 1.00 97.50 202 GLU A C 1
ATOM 1638 O O . GLU A 1 202 ? 8.769 -5.319 5.545 1.00 97.50 202 GLU A O 1
ATOM 1643 N N . LEU A 1 203 ? 8.424 -3.112 5.295 1.00 95.38 203 LEU A N 1
ATOM 1644 C CA . LEU A 1 203 ? 8.020 -2.903 6.691 1.00 95.38 203 LEU A CA 1
ATOM 1645 C C . LEU A 1 203 ? 6.593 -3.411 6.939 1.00 95.38 203 LEU A C 1
ATOM 1647 O O . LEU A 1 203 ? 6.331 -3.983 8.000 1.00 95.38 203 LEU A O 1
ATOM 1651 N N . ALA A 1 204 ? 5.700 -3.274 5.955 1.00 98.31 204 ALA A N 1
ATOM 1652 C CA . ALA A 1 204 ? 4.320 -3.734 6.060 1.00 98.31 204 ALA A CA 1
ATOM 1653 C C . ALA A 1 204 ? 4.241 -5.263 6.200 1.00 98.31 204 ALA A C 1
ATOM 1655 O O . ALA A 1 204 ? 3.591 -5.778 7.110 1.00 98.31 204 ALA A O 1
ATOM 1656 N N . LEU A 1 205 ? 4.986 -6.000 5.370 1.00 98.38 205 LEU A N 1
ATOM 1657 C CA . LEU A 1 205 ? 5.106 -7.458 5.460 1.00 98.38 205 LEU A CA 1
ATOM 1658 C C . LEU A 1 205 ? 5.737 -7.914 6.783 1.00 98.38 205 LEU A C 1
ATOM 1660 O O . LEU A 1 205 ? 5.317 -8.923 7.347 1.00 98.38 205 LEU A O 1
ATOM 1664 N N . SER A 1 206 ? 6.699 -7.152 7.315 1.00 95.62 206 SER A N 1
ATOM 1665 C CA . SER A 1 206 ? 7.285 -7.429 8.633 1.00 95.62 206 SER A CA 1
ATOM 1666 C C . SER A 1 206 ? 6.238 -7.303 9.749 1.00 95.62 206 SER A C 1
ATOM 1668 O O . SER A 1 206 ? 6.151 -8.178 10.608 1.00 95.62 206 SER A O 1
ATOM 1670 N N . ARG A 1 207 ? 5.385 -6.267 9.714 1.00 95.44 207 ARG A N 1
ATOM 1671 C CA . ARG A 1 207 ? 4.260 -6.126 10.658 1.00 95.44 207 ARG A CA 1
ATOM 1672 C C . ARG A 1 207 ? 3.213 -7.224 10.481 1.00 95.44 207 ARG A C 1
ATOM 1674 O O . ARG A 1 207 ? 2.701 -7.740 11.470 1.00 95.44 207 ARG A O 1
ATOM 1681 N N . LEU A 1 208 ? 2.915 -7.612 9.241 1.00 97.88 208 LEU A N 1
ATOM 1682 C CA . LEU A 1 208 ? 1.987 -8.708 8.967 1.00 97.88 208 LEU A CA 1
ATOM 1683 C C . LEU A 1 208 ? 2.511 -10.037 9.517 1.00 97.88 208 LEU A C 1
ATOM 1685 O O . LEU A 1 208 ? 1.735 -10.814 10.072 1.00 97.88 208 LEU A O 1
ATOM 1689 N N . TYR A 1 209 ? 3.818 -10.289 9.423 1.00 96.94 209 TYR A N 1
ATOM 1690 C CA . TYR A 1 209 ? 4.451 -11.424 10.090 1.00 96.94 209 TYR A CA 1
ATOM 1691 C C . TYR A 1 209 ? 4.288 -11.354 11.613 1.00 96.94 209 TYR A C 1
ATOM 1693 O O . TYR A 1 209 ? 3.890 -12.349 12.212 1.00 96.94 209 TYR A O 1
ATOM 1701 N N . GLU A 1 210 ? 4.534 -10.202 12.245 1.00 93.31 210 GLU A N 1
ATOM 1702 C CA . GLU A 1 210 ? 4.356 -10.059 13.699 1.00 93.31 210 GLU A CA 1
ATOM 1703 C C . GLU A 1 210 ? 2.915 -10.356 14.151 1.00 93.31 210 GLU A C 1
ATOM 1705 O O . GLU A 1 210 ? 2.720 -10.958 15.209 1.00 93.31 210 GLU A O 1
ATOM 1710 N N . GLU A 1 211 ? 1.920 -9.977 13.346 1.00 95.50 211 GLU A N 1
ATOM 1711 C CA . GLU A 1 211 ? 0.501 -10.188 13.655 1.00 95.50 211 GLU A CA 1
ATOM 1712 C C . GLU A 1 211 ? 0.024 -11.623 13.360 1.00 95.50 211 GLU A C 1
ATOM 1714 O O . GLU A 1 211 ? -0.847 -12.145 14.055 1.00 95.50 211 GLU A O 1
ATOM 1719 N N . THR A 1 212 ? 0.585 -12.288 12.343 1.00 96.88 212 THR A N 1
ATOM 1720 C CA . THR A 1 212 ? 0.083 -13.590 11.848 1.00 96.88 212 THR A CA 1
ATOM 1721 C C . THR A 1 212 ? 0.963 -14.791 12.194 1.00 96.88 212 THR A C 1
ATOM 1723 O O . THR A 1 212 ? 0.473 -15.919 12.224 1.00 96.88 212 THR A O 1
ATOM 1726 N N . GLY A 1 213 ? 2.261 -14.581 12.413 1.00 95.56 213 GLY A N 1
ATOM 1727 C CA . GLY A 1 213 ? 3.270 -15.637 12.519 1.00 95.56 213 GLY A CA 1
ATOM 1728 C C . GLY A 1 213 ? 3.594 -16.359 11.202 1.00 95.56 213 GLY A C 1
ATOM 1729 O O . GLY A 1 213 ? 4.342 -17.337 11.222 1.00 95.56 213 GLY A O 1
ATOM 1730 N N . GLU A 1 214 ? 3.055 -15.918 10.058 1.00 97.62 214 GLU A N 1
ATOM 1731 C CA . GLU A 1 214 ? 3.321 -16.527 8.748 1.00 97.62 214 GLU A CA 1
ATOM 1732 C C . GLU A 1 214 ? 4.698 -16.103 8.222 1.00 97.62 214 GLU A C 1
ATOM 1734 O O . GLU A 1 214 ? 4.899 -14.991 7.726 1.00 97.62 214 GLU A O 1
ATOM 1739 N N . LYS A 1 215 ? 5.663 -17.018 8.333 1.00 96.62 215 LYS A N 1
ATOM 1740 C CA . LYS A 1 215 ? 7.066 -16.777 7.989 1.00 96.62 215 LYS A CA 1
ATOM 1741 C C . LYS A 1 215 ? 7.266 -16.393 6.519 1.00 96.62 215 LYS A C 1
ATOM 1743 O O . LYS A 1 215 ? 8.205 -15.653 6.233 1.00 96.62 215 LYS A O 1
ATOM 1748 N N . ARG A 1 216 ? 6.393 -16.823 5.595 1.00 97.81 216 ARG A N 1
ATOM 1749 C CA . ARG A 1 216 ? 6.486 -16.425 4.176 1.00 97.81 216 ARG A CA 1
ATOM 1750 C C . ARG A 1 216 ? 6.492 -14.905 3.998 1.00 97.81 216 ARG A C 1
ATOM 1752 O O . ARG A 1 216 ? 7.264 -14.402 3.191 1.00 97.81 216 ARG A O 1
ATOM 1759 N N . TYR A 1 217 ? 5.716 -14.161 4.790 1.00 98.31 217 TYR A N 1
ATOM 1760 C CA . TYR A 1 217 ? 5.689 -12.695 4.705 1.00 98.31 217 TYR A CA 1
ATOM 1761 C C . TYR A 1 217 ? 7.010 -12.067 5.147 1.00 98.31 217 TYR A C 1
ATOM 1763 O O . TYR A 1 217 ? 7.498 -11.132 4.514 1.00 98.31 217 TYR A O 1
ATOM 1771 N N . LEU A 1 218 ? 7.632 -12.621 6.190 1.00 96.00 218 LEU A N 1
ATOM 1772 C CA . LEU A 1 218 ? 8.957 -12.197 6.623 1.00 96.00 218 LEU A CA 1
ATOM 1773 C C . LEU A 1 218 ? 10.015 -12.503 5.554 1.00 96.00 218 LEU A C 1
ATOM 1775 O O . LEU A 1 218 ? 10.832 -11.647 5.222 1.00 96.00 218 LEU A O 1
ATOM 1779 N N . ASP A 1 219 ? 9.990 -13.705 4.984 1.00 96.31 219 ASP A N 1
ATOM 1780 C CA . ASP A 1 219 ? 10.936 -14.107 3.940 1.00 96.31 219 ASP A CA 1
ATOM 1781 C C . ASP A 1 219 ? 10.788 -13.241 2.679 1.00 96.31 219 ASP A C 1
ATOM 1783 O O . ASP A 1 219 ? 11.792 -12.835 2.089 1.00 96.31 219 ASP A O 1
ATOM 1787 N N . LEU A 1 220 ? 9.556 -12.870 2.323 1.00 98.12 220 LEU A N 1
ATOM 1788 C CA . LEU A 1 220 ? 9.260 -11.960 1.220 1.00 98.12 220 LEU A CA 1
ATOM 1789 C C . LEU A 1 220 ? 9.759 -10.529 1.492 1.00 98.12 220 LEU A C 1
ATOM 1791 O O . LEU A 1 220 ? 10.370 -9.911 0.618 1.00 98.12 220 LEU A O 1
ATOM 1795 N N . ALA A 1 221 ? 9.582 -10.014 2.712 1.00 96.44 221 ALA A N 1
ATOM 1796 C CA . ALA A 1 221 ? 10.169 -8.736 3.120 1.00 96.44 221 ALA A CA 1
ATOM 1797 C C . ALA A 1 221 ? 11.702 -8.766 2.996 1.00 96.44 221 ALA A C 1
ATOM 1799 O O . ALA A 1 221 ? 12.308 -7.855 2.429 1.00 96.44 221 ALA A O 1
ATOM 1800 N N . HIS A 1 222 ? 12.333 -9.849 3.464 1.00 93.38 222 HIS A N 1
ATOM 1801 C CA . HIS A 1 222 ? 13.775 -10.050 3.341 1.00 93.38 222 HIS A CA 1
ATOM 1802 C C . HIS A 1 222 ? 14.226 -10.124 1.876 1.00 93.38 222 HIS A C 1
ATOM 1804 O O . HIS A 1 222 ? 15.274 -9.575 1.528 1.00 93.38 222 HIS A O 1
ATOM 1810 N N . TYR A 1 223 ? 13.450 -10.773 1.009 1.00 97.00 223 TYR A N 1
ATOM 1811 C CA . TYR A 1 223 ? 13.707 -10.801 -0.427 1.00 97.00 223 TYR A CA 1
ATOM 1812 C C . TYR A 1 223 ? 13.745 -9.382 -1.010 1.00 97.00 223 TYR A C 1
ATOM 1814 O O . TYR A 1 223 ? 14.759 -9.015 -1.601 1.00 97.00 223 TYR A O 1
ATOM 1822 N N . PHE A 1 224 ? 12.720 -8.553 -0.782 1.00 97.69 224 PHE A N 1
ATOM 1823 C CA . PHE A 1 224 ? 12.676 -7.195 -1.340 1.00 97.69 224 PHE A CA 1
ATOM 1824 C C . PHE A 1 224 ? 13.845 -6.323 -0.868 1.00 97.69 224 PHE A C 1
ATOM 1826 O O . PHE A 1 224 ? 14.473 -5.648 -1.688 1.00 97.69 224 PHE A O 1
ATOM 1833 N N . LEU A 1 225 ? 14.199 -6.405 0.422 1.00 91.75 225 LEU A N 1
ATOM 1834 C CA . LEU A 1 225 ? 15.379 -5.728 0.970 1.00 91.75 225 LEU A CA 1
ATOM 1835 C C . LEU A 1 225 ? 16.660 -6.103 0.218 1.00 91.75 225 LEU A C 1
ATOM 1837 O O . LEU A 1 225 ? 17.461 -5.242 -0.140 1.00 91.75 225 LEU A O 1
ATOM 1841 N N . ASN A 1 226 ? 16.883 -7.398 0.003 1.00 92.38 226 ASN A N 1
ATOM 1842 C CA . ASN A 1 226 ? 18.141 -7.872 -0.562 1.00 92.38 226 ASN A CA 1
ATOM 1843 C C . ASN A 1 226 ? 18.178 -7.799 -2.085 1.00 92.38 226 ASN A C 1
ATOM 1845 O O . ASN A 1 226 ? 19.271 -7.714 -2.641 1.00 92.38 226 ASN A O 1
ATOM 1849 N N . GLN A 1 227 ? 17.024 -7.822 -2.750 1.00 96.25 227 GLN A N 1
ATOM 1850 C CA . GLN A 1 227 ? 16.929 -7.732 -4.201 1.00 96.25 227 GLN A CA 1
ATOM 1851 C C . GLN A 1 227 ? 17.174 -6.305 -4.702 1.00 96.25 227 GLN A C 1
ATOM 1853 O O . GLN A 1 227 ? 17.715 -6.122 -5.797 1.00 96.25 227 GLN A O 1
ATOM 1858 N N . ARG A 1 228 ? 16.829 -5.287 -3.898 1.00 95.00 228 ARG A N 1
ATOM 1859 C CA . ARG A 1 228 ? 17.013 -3.878 -4.259 1.00 95.00 228 ARG A CA 1
ATOM 1860 C C . ARG A 1 228 ? 18.473 -3.570 -4.595 1.00 95.00 228 ARG A C 1
ATOM 1862 O O . ARG A 1 228 ? 19.353 -3.735 -3.756 1.00 95.00 228 ARG A O 1
ATOM 1869 N N . GLY A 1 229 ? 18.717 -3.114 -5.825 1.00 95.00 229 GLY A N 1
ATOM 1870 C CA . GLY A 1 229 ? 20.041 -2.724 -6.320 1.00 95.00 229 GLY A CA 1
ATOM 1871 C C . GLY A 1 229 ? 20.933 -3.871 -6.812 1.00 95.00 229 GLY A C 1
ATOM 1872 O O . GLY A 1 229 ? 22.057 -3.601 -7.227 1.00 95.00 229 GLY A O 1
ATOM 1873 N N . GLN A 1 230 ? 20.464 -5.129 -6.808 1.00 96.38 230 GLN A N 1
ATOM 1874 C CA . GLN A 1 230 ? 21.234 -6.266 -7.349 1.00 96.38 230 GLN A CA 1
ATOM 1875 C C . GLN A 1 230 ? 21.408 -6.182 -8.870 1.00 96.38 230 GLN A C 1
ATOM 1877 O O . GLN A 1 230 ? 22.482 -6.467 -9.394 1.00 96.38 230 GLN A O 1
ATOM 1882 N N . ASP A 1 231 ? 20.356 -5.762 -9.574 1.00 96.69 231 ASP A N 1
ATOM 1883 C CA . ASP A 1 231 ? 20.395 -5.413 -10.993 1.00 96.69 231 ASP A CA 1
ATOM 1884 C C . ASP A 1 231 ? 20.057 -3.924 -11.141 1.00 96.69 231 ASP A C 1
ATOM 1886 O O . ASP A 1 231 ? 18.878 -3.565 -11.198 1.00 96.69 231 ASP A O 1
ATOM 1890 N N . PRO A 1 232 ? 21.063 -3.034 -11.219 1.00 92.81 232 PRO A N 1
ATOM 1891 C CA . PRO A 1 232 ? 20.826 -1.601 -11.365 1.00 92.81 232 PRO A CA 1
ATOM 1892 C C . PRO A 1 232 ? 20.049 -1.228 -12.632 1.00 92.81 232 PRO A C 1
ATOM 1894 O O . PRO A 1 232 ? 19.562 -0.109 -12.711 1.00 92.81 232 PRO A O 1
ATOM 1897 N N . ALA A 1 233 ? 19.955 -2.130 -13.619 1.00 96.06 233 ALA A N 1
ATOM 1898 C CA . ALA A 1 233 ? 19.209 -1.924 -14.858 1.00 96.06 233 ALA A CA 1
ATOM 1899 C C . ALA A 1 233 ? 17.774 -2.493 -14.814 1.00 96.06 233 ALA A C 1
ATOM 1901 O O . ALA A 1 233 ? 17.104 -2.529 -15.848 1.00 96.06 233 ALA A O 1
ATOM 1902 N N . PHE A 1 234 ? 17.313 -3.003 -13.663 1.00 97.62 234 PHE A N 1
ATOM 1903 C CA . PHE A 1 234 ? 16.003 -3.646 -13.521 1.00 97.62 234 PHE A CA 1
ATOM 1904 C C . PHE A 1 234 ? 14.858 -2.745 -14.008 1.00 97.62 234 PHE A C 1
ATOM 1906 O O . PHE A 1 234 ? 14.050 -3.164 -14.839 1.00 97.62 234 PHE A O 1
ATOM 1913 N N . PHE A 1 235 ? 14.813 -1.492 -13.544 1.00 97.56 235 PHE A N 1
ATOM 1914 C CA . PHE A 1 235 ? 13.746 -0.558 -13.907 1.00 97.56 235 PHE A CA 1
ATOM 1915 C C . PHE A 1 235 ? 13.792 -0.179 -15.388 1.00 97.56 235 PHE A C 1
ATOM 1917 O O . PHE A 1 235 ? 12.756 -0.168 -16.048 1.00 97.56 235 PHE A O 1
ATOM 1924 N N . GLU A 1 236 ? 14.977 0.056 -15.947 1.00 96.12 236 GLU A N 1
ATOM 1925 C CA . GLU A 1 236 ? 15.158 0.377 -17.363 1.00 96.12 236 GLU A CA 1
ATOM 1926 C C . GLU A 1 236 ? 14.729 -0.789 -18.262 1.00 96.12 236 GLU A C 1
ATOM 1928 O O . GLU A 1 236 ? 14.069 -0.585 -19.283 1.00 96.12 236 GLU A O 1
ATOM 1933 N N . LYS A 1 237 ? 15.042 -2.031 -17.868 1.00 97.38 237 LYS A N 1
ATOM 1934 C CA . LYS A 1 237 ? 14.563 -3.239 -18.560 1.00 97.38 237 LYS A CA 1
ATOM 1935 C C . LYS A 1 237 ? 13.040 -3.326 -18.524 1.00 97.38 237 LYS A C 1
ATOM 1937 O O . LYS A 1 237 ? 12.432 -3.649 -19.544 1.00 97.38 237 LYS A O 1
ATOM 1942 N N . GLN A 1 238 ? 12.430 -3.013 -17.383 1.00 97.25 238 GLN A N 1
ATOM 1943 C CA . GLN A 1 238 ? 10.982 -3.050 -17.222 1.00 97.25 238 GLN A CA 1
ATOM 1944 C C . GLN A 1 238 ? 10.282 -1.973 -18.063 1.00 97.25 238 GLN A C 1
ATOM 1946 O O . GLN A 1 238 ? 9.338 -2.282 -18.784 1.00 97.25 238 GLN A O 1
ATOM 1951 N N . ILE A 1 239 ? 10.800 -0.741 -18.057 1.00 96.44 239 ILE A N 1
ATOM 1952 C CA . ILE A 1 239 ? 10.325 0.360 -18.910 1.00 96.44 239 ILE A CA 1
ATOM 1953 C C . ILE A 1 239 ? 10.399 -0.037 -20.381 1.00 96.44 239 ILE A C 1
ATOM 1955 O O . ILE A 1 239 ? 9.432 0.145 -21.119 1.00 96.44 239 ILE A O 1
ATOM 1959 N N . LYS A 1 240 ? 11.520 -0.625 -20.810 1.00 96.75 240 LYS A N 1
ATOM 1960 C CA . LYS A 1 240 ? 11.687 -1.088 -22.188 1.00 96.75 240 LYS A CA 1
ATOM 1961 C C . LYS A 1 240 ? 10.680 -2.177 -22.560 1.00 96.75 240 LYS A C 1
ATOM 1963 O O . LYS A 1 240 ? 10.152 -2.148 -23.668 1.00 96.75 240 LYS A O 1
ATOM 1968 N N . ALA A 1 241 ? 10.416 -3.119 -21.654 1.00 97.06 241 ALA A N 1
ATOM 1969 C CA . ALA A 1 241 ? 9.474 -4.214 -21.876 1.00 97.06 241 ALA A CA 1
ATOM 1970 C C . ALA A 1 241 ? 8.007 -3.750 -21.886 1.00 97.06 241 ALA A C 1
ATOM 1972 O O . ALA A 1 241 ? 7.220 -4.231 -22.697 1.00 97.06 241 ALA A O 1
ATOM 1973 N N . ASP A 1 242 ? 7.642 -2.806 -21.017 1.00 95.94 242 ASP A N 1
ATOM 1974 C CA . ASP A 1 242 ? 6.300 -2.220 -20.965 1.00 95.94 242 ASP A CA 1
ATOM 1975 C C . ASP A 1 242 ? 6.089 -1.144 -22.042 1.00 95.94 242 ASP A C 1
ATOM 1977 O O . ASP A 1 242 ? 4.953 -0.792 -22.330 1.00 95.94 242 ASP A O 1
ATOM 1981 N N . GLY A 1 243 ? 7.153 -0.624 -22.656 1.00 95.12 243 GLY A N 1
ATOM 1982 C CA . GLY A 1 243 ? 7.132 0.338 -23.758 1.00 95.12 243 GLY A CA 1
ATOM 1983 C C . GLY A 1 243 ? 7.867 1.633 -23.408 1.00 95.12 243 GLY A C 1
ATOM 1984 O O . GLY A 1 243 ? 7.441 2.395 -22.534 1.00 95.12 243 GLY A O 1
ATOM 1985 N N . ASP A 1 244 ? 8.953 1.900 -24.134 1.00 92.12 244 ASP A N 1
ATOM 1986 C CA . ASP A 1 244 ? 9.870 3.016 -23.884 1.00 92.12 244 ASP A CA 1
ATOM 1987 C C . ASP A 1 244 ? 9.418 4.323 -24.561 1.00 92.12 244 ASP A C 1
ATOM 1989 O O . ASP A 1 244 ? 10.070 4.848 -25.460 1.00 92.12 244 ASP A O 1
ATOM 1993 N N . SER A 1 245 ? 8.253 4.824 -24.147 1.00 92.69 245 SER A N 1
ATOM 1994 C CA . SER A 1 245 ? 7.787 6.179 -24.460 1.00 92.69 245 SER A CA 1
ATOM 1995 C C . SER A 1 245 ? 7.426 6.905 -23.159 1.00 92.69 245 SER A C 1
ATOM 1997 O O . SER A 1 245 ? 6.795 6.277 -22.299 1.00 92.69 245 SER A O 1
ATOM 1999 N N . PRO A 1 246 ? 7.767 8.202 -23.008 1.00 90.69 246 PRO A N 1
ATOM 2000 C CA . PRO A 1 246 ? 7.282 9.036 -21.908 1.00 90.69 246 PRO A CA 1
ATOM 2001 C C . PRO A 1 246 ? 5.752 9.055 -21.781 1.00 90.69 246 PRO A C 1
ATOM 2003 O O . PRO A 1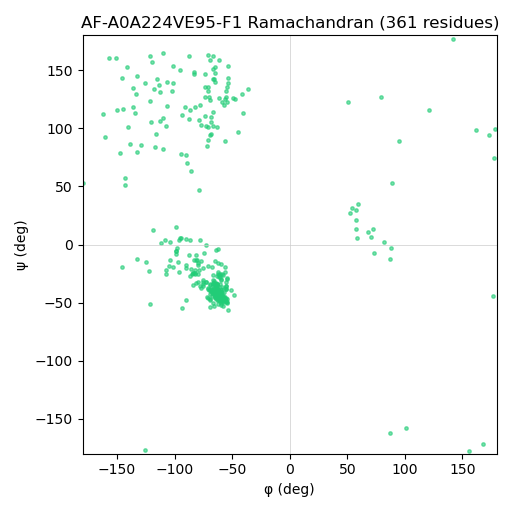 246 ? 5.240 9.117 -20.671 1.00 90.69 246 PRO A O 1
ATOM 2006 N N . ASP A 1 247 ? 5.010 8.886 -22.882 1.00 91.56 247 ASP A N 1
ATOM 2007 C CA . ASP A 1 247 ? 3.535 8.811 -22.862 1.00 91.56 247 ASP A CA 1
ATOM 2008 C C . ASP A 1 247 ? 3.002 7.585 -22.100 1.00 91.56 247 ASP A C 1
ATOM 2010 O O . ASP A 1 247 ? 1.812 7.487 -21.807 1.00 91.56 247 ASP A O 1
ATOM 2014 N N . ARG A 1 248 ? 3.871 6.608 -21.816 1.00 93.19 248 ARG A N 1
ATOM 2015 C CA . ARG A 1 248 ? 3.538 5.414 -21.029 1.00 93.19 248 ARG A CA 1
ATOM 2016 C C . ARG A 1 248 ? 3.954 5.537 -19.567 1.00 93.19 248 ARG A C 1
ATOM 2018 O O . ARG A 1 248 ? 3.717 4.597 -18.804 1.00 93.19 248 ARG A O 1
ATOM 2025 N N . ASP A 1 249 ? 4.604 6.628 -19.173 1.00 94.12 249 ASP A N 1
ATOM 2026 C CA . ASP A 1 249 ? 4.926 6.858 -17.770 1.00 94.12 249 ASP A CA 1
ATOM 2027 C C . ASP A 1 249 ? 3.653 7.083 -16.956 1.00 94.12 249 ASP A C 1
ATOM 2029 O O . ASP A 1 249 ? 2.684 7.679 -17.415 1.00 94.12 249 ASP A O 1
ATOM 2033 N N . LEU A 1 250 ? 3.659 6.556 -15.735 1.00 94.50 250 LEU A N 1
ATOM 2034 C CA . LEU A 1 250 ? 2.527 6.654 -14.813 1.00 94.50 250 LEU A CA 1
ATOM 2035 C C . LEU A 1 250 ? 2.556 7.963 -14.024 1.00 94.50 250 LEU A C 1
ATOM 2037 O O . LEU A 1 250 ? 1.525 8.430 -13.553 1.00 94.50 250 LEU A O 1
ATOM 2041 N N . ILE A 1 251 ? 3.752 8.531 -13.861 1.00 91.31 251 ILE A N 1
ATOM 2042 C CA . ILE A 1 251 ? 3.996 9.787 -13.158 1.00 91.31 251 ILE A CA 1
ATOM 2043 C C . ILE A 1 251 ? 4.982 10.599 -14.012 1.00 91.31 251 ILE A C 1
ATOM 2045 O O . ILE A 1 251 ? 6.106 10.130 -14.239 1.00 91.31 251 ILE A O 1
ATOM 2049 N N . PRO A 1 252 ? 4.592 11.792 -14.501 1.00 86.81 252 PRO A N 1
ATOM 2050 C CA . PRO A 1 252 ? 5.444 12.618 -15.352 1.00 86.81 252 PRO A CA 1
ATOM 2051 C C . PRO A 1 252 ? 6.815 12.910 -14.727 1.00 86.81 252 PRO A C 1
ATOM 2053 O O . PRO A 1 252 ? 6.921 13.225 -13.546 1.00 86.81 252 PRO A O 1
ATOM 2056 N N . GLY A 1 253 ? 7.882 12.793 -15.523 1.00 86.62 253 GLY A N 1
ATOM 2057 C CA . GLY A 1 253 ? 9.263 13.089 -15.107 1.00 86.62 253 GLY A CA 1
ATOM 2058 C C . GLY A 1 253 ? 9.901 12.059 -14.167 1.00 86.62 253 GLY A C 1
ATOM 2059 O O . GLY A 1 253 ? 11.102 12.121 -13.908 1.00 86.62 253 GLY A O 1
ATOM 2060 N N . MET A 1 254 ? 9.145 11.069 -13.683 1.00 89.56 254 MET A N 1
ATOM 2061 C CA . MET A 1 254 ? 9.659 10.106 -12.713 1.00 89.56 254 MET A CA 1
ATOM 2062 C C . MET A 1 254 ? 10.759 9.209 -13.307 1.00 89.56 254 MET A C 1
ATOM 2064 O O . MET A 1 254 ? 11.739 8.897 -12.627 1.00 89.56 254 MET A O 1
ATOM 2068 N N . ARG A 1 255 ? 10.668 8.861 -14.598 1.00 90.50 255 ARG A N 1
ATOM 2069 C CA . ARG A 1 255 ? 11.700 8.066 -15.292 1.00 90.50 255 ARG A CA 1
ATOM 2070 C C . ARG A 1 255 ? 13.098 8.692 -15.276 1.00 90.50 255 ARG A C 1
ATOM 2072 O O . ARG A 1 255 ? 14.075 7.954 -15.360 1.00 90.50 255 ARG A O 1
ATOM 2079 N N . ASP A 1 256 ? 13.189 10.017 -15.156 1.00 91.25 256 ASP A N 1
ATOM 2080 C CA . ASP A 1 256 ? 14.443 10.766 -15.285 1.00 91.25 256 ASP A CA 1
ATOM 2081 C C . ASP A 1 256 ? 15.203 10.881 -13.954 1.00 91.25 256 ASP A C 1
ATOM 2083 O O . ASP A 1 256 ? 16.354 11.326 -13.920 1.00 91.25 256 ASP A O 1
ATOM 2087 N N . PHE A 1 257 ? 14.586 10.471 -12.839 1.00 93.31 257 PHE A N 1
ATOM 2088 C CA . PHE A 1 257 ? 15.278 10.418 -11.558 1.00 93.31 257 PHE A CA 1
ATOM 2089 C C . PHE A 1 257 ? 16.389 9.369 -11.565 1.00 93.31 257 PHE A C 1
ATOM 2091 O O . PHE A 1 257 ? 16.252 8.267 -12.099 1.00 93.31 257 PHE A O 1
ATOM 2098 N N . THR A 1 258 ? 17.496 9.700 -10.901 1.00 94.38 258 THR A N 1
ATOM 2099 C CA . THR A 1 258 ? 18.636 8.792 -10.787 1.00 94.38 258 THR A CA 1
ATOM 2100 C C . THR A 1 258 ? 18.289 7.565 -9.943 1.00 94.38 258 THR A C 1
ATOM 2102 O O . THR A 1 258 ? 17.345 7.563 -9.151 1.00 94.38 258 THR A O 1
ATOM 2105 N N . ARG A 1 259 ? 19.085 6.501 -10.057 1.00 93.81 259 ARG A N 1
ATOM 2106 C CA . ARG A 1 259 ? 18.857 5.256 -9.305 1.00 93.81 259 ARG A CA 1
ATOM 2107 C C . ARG A 1 259 ? 18.936 5.457 -7.790 1.00 93.81 259 ARG A C 1
ATOM 2109 O O . ARG A 1 259 ? 18.266 4.746 -7.044 1.00 93.81 259 ARG A O 1
ATOM 2116 N N . GLU A 1 260 ? 19.700 6.445 -7.329 1.00 93.06 260 GLU A N 1
ATOM 2117 C CA . GLU A 1 260 ? 19.787 6.837 -5.921 1.00 93.06 260 GLU A CA 1
ATOM 2118 C C . GLU A 1 260 ? 18.447 7.352 -5.390 1.00 93.06 260 GLU A C 1
ATOM 2120 O O . GLU A 1 260 ? 18.116 7.068 -4.244 1.00 93.06 260 GLU A O 1
ATOM 2125 N N . TYR A 1 261 ? 17.634 8.034 -6.210 1.00 94.06 261 TYR A N 1
ATOM 2126 C CA . TYR A 1 261 ? 16.283 8.460 -5.816 1.00 94.06 261 TYR A CA 1
ATOM 2127 C C . TYR A 1 261 ? 15.427 7.277 -5.335 1.00 94.06 261 TYR A C 1
ATOM 2129 O O . TYR A 1 261 ? 14.663 7.422 -4.378 1.00 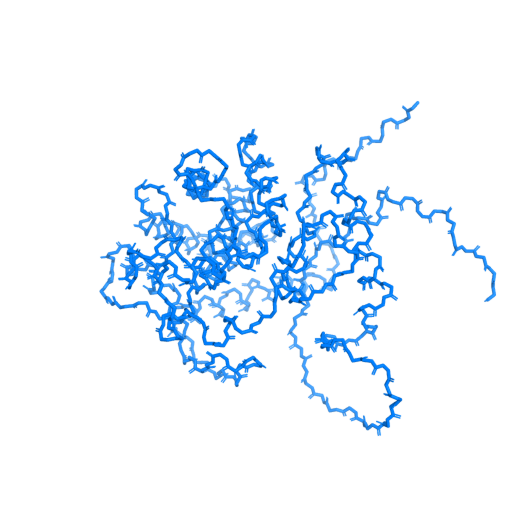94.06 261 TYR A O 1
ATOM 2137 N N . TYR A 1 262 ? 15.624 6.109 -5.955 1.00 94.19 262 TYR A N 1
ATOM 2138 C CA . TYR A 1 262 ? 14.932 4.842 -5.698 1.00 94.19 262 TYR A CA 1
ATOM 2139 C C . TYR A 1 262 ? 15.681 3.889 -4.755 1.00 94.19 262 TYR A C 1
ATOM 2141 O O . TYR A 1 262 ? 15.243 2.751 -4.560 1.00 94.19 262 TYR A O 1
ATOM 2149 N N . LEU A 1 263 ? 16.823 4.321 -4.202 1.00 92.62 263 LEU A N 1
ATOM 2150 C CA . LEU A 1 263 ? 17.732 3.489 -3.405 1.00 92.62 263 LEU A CA 1
ATOM 2151 C C . LEU A 1 263 ? 18.178 2.212 -4.136 1.00 92.62 263 LEU A C 1
ATOM 2153 O O . LEU A 1 263 ? 18.388 1.174 -3.516 1.00 92.62 263 LEU A O 1
ATOM 2157 N N . ALA A 1 264 ? 18.285 2.281 -5.463 1.00 94.06 264 ALA A N 1
ATOM 2158 C CA . ALA A 1 264 ? 18.511 1.133 -6.338 1.00 94.06 264 ALA A CA 1
ATOM 2159 C C . ALA A 1 264 ? 19.824 1.231 -7.135 1.00 94.06 264 ALA A C 1
ATOM 2161 O O . ALA A 1 264 ? 20.024 0.478 -8.084 1.00 94.06 264 ALA A O 1
ATOM 2162 N N . ALA A 1 265 ? 20.709 2.171 -6.781 1.00 93.00 265 ALA A N 1
ATOM 2163 C CA . ALA A 1 265 ? 22.008 2.331 -7.437 1.00 93.00 265 ALA A CA 1
ATOM 2164 C C . ALA A 1 265 ? 22.968 1.169 -7.125 1.00 93.00 265 ALA A C 1
ATOM 2166 O O . ALA A 1 265 ? 23.733 0.752 -7.991 1.00 93.00 265 ALA A O 1
ATOM 2167 N N . GLU A 1 266 ? 22.895 0.638 -5.904 1.00 91.62 266 GLU A N 1
ATOM 2168 C CA . GLU A 1 266 ? 23.681 -0.493 -5.413 1.00 91.62 266 GLU A CA 1
ATOM 2169 C C . GLU A 1 266 ? 22.894 -1.255 -4.329 1.00 91.62 266 GLU A C 1
ATOM 2171 O O . GLU A 1 266 ? 21.952 -0.686 -3.753 1.00 91.62 266 GLU A O 1
ATOM 2176 N N . PRO A 1 267 ? 23.251 -2.519 -4.030 1.00 91.88 267 PRO A N 1
ATOM 2177 C CA . PRO A 1 267 ? 22.612 -3.289 -2.970 1.00 91.88 267 PRO A CA 1
ATOM 2178 C C . PRO A 1 267 ? 22.616 -2.561 -1.625 1.00 91.88 267 PRO A C 1
ATOM 2180 O O . PRO A 1 267 ? 23.608 -1.934 -1.262 1.00 91.88 267 PRO A O 1
ATOM 2183 N N . ILE A 1 268 ? 21.546 -2.705 -0.831 1.00 84.50 268 ILE A N 1
ATOM 2184 C CA . ILE A 1 268 ? 21.398 -1.999 0.462 1.00 84.50 268 ILE A CA 1
ATOM 2185 C C . ILE A 1 268 ? 22.624 -2.172 1.370 1.00 84.50 268 ILE A C 1
ATOM 2187 O O . ILE A 1 268 ? 23.050 -1.227 2.027 1.00 84.50 268 ILE A O 1
ATOM 2191 N N . LYS A 1 269 ? 23.223 -3.369 1.390 1.00 82.62 269 LYS A N 1
ATOM 2192 C CA . LYS A 1 269 ? 24.407 -3.674 2.210 1.00 82.62 269 LYS A CA 1
ATOM 2193 C C . LYS A 1 269 ? 25.651 -2.845 1.847 1.00 82.62 269 LYS A C 1
ATOM 2195 O O . LYS A 1 269 ? 26.541 -2.698 2.682 1.00 82.62 269 LYS A O 1
ATOM 2200 N N . ASP A 1 270 ? 25.707 -2.344 0.616 1.00 86.75 270 ASP A N 1
ATOM 2201 C CA . ASP A 1 270 ? 26.838 -1.607 0.057 1.00 86.75 270 ASP A CA 1
ATOM 2202 C C . ASP A 1 270 ? 26.621 -0.079 0.151 1.00 86.75 270 ASP A C 1
ATOM 2204 O O . ASP A 1 270 ? 27.589 0.685 0.116 1.00 86.75 270 ASP A O 1
ATOM 2208 N N . GLN A 1 271 ? 25.382 0.368 0.412 1.00 82.12 271 GLN A N 1
ATOM 2209 C CA . GLN A 1 271 ? 25.022 1.779 0.586 1.00 82.12 271 GLN A CA 1
ATOM 2210 C C . GLN A 1 271 ? 25.625 2.370 1.870 1.00 82.12 271 GLN A C 1
ATOM 2212 O O . GLN A 1 271 ? 25.203 2.083 2.993 1.00 82.12 271 GLN A O 1
ATOM 2217 N N . LYS A 1 272 ? 26.608 3.265 1.718 1.00 78.19 272 LYS A N 1
ATOM 2218 C CA . LYS A 1 272 ? 27.315 3.891 2.858 1.00 78.19 272 LYS A CA 1
ATOM 2219 C C . LYS A 1 272 ? 26.639 5.145 3.399 1.00 78.19 272 LYS A C 1
ATOM 2221 O O . LYS A 1 272 ? 26.833 5.497 4.560 1.00 78.19 272 LYS A O 1
ATOM 2226 N N . VAL A 1 273 ? 25.901 5.854 2.554 1.00 76.94 273 VAL A N 1
ATOM 2227 C CA . VAL A 1 273 ? 25.270 7.132 2.888 1.00 76.94 273 VAL A CA 1
ATOM 2228 C C . VAL A 1 273 ? 23.849 7.118 2.331 1.00 76.94 273 VAL A C 1
ATOM 2230 O O . VAL A 1 273 ? 23.656 6.711 1.186 1.00 76.94 273 VAL A O 1
ATOM 2233 N N . PRO A 1 274 ? 22.847 7.549 3.113 1.00 72.25 274 PRO A N 1
ATOM 2234 C CA . PRO A 1 274 ? 21.484 7.676 2.623 1.00 72.25 274 PRO A CA 1
ATOM 2235 C C . PRO A 1 274 ? 21.416 8.776 1.559 1.00 72.25 274 PRO A C 1
ATOM 2237 O O . PRO A 1 274 ? 21.598 9.960 1.852 1.00 72.25 274 PRO A O 1
ATOM 2240 N N . HIS A 1 275 ? 21.129 8.376 0.326 1.00 81.25 275 HIS A N 1
ATOM 2241 C CA . HIS A 1 275 ? 20.860 9.264 -0.800 1.00 81.25 275 HIS A CA 1
ATOM 2242 C C . HIS A 1 275 ? 19.450 9.001 -1.342 1.00 81.25 275 HIS A C 1
ATOM 2244 O O . HIS A 1 275 ? 18.891 7.927 -1.139 1.00 81.25 275 HIS A O 1
ATOM 2250 N N . GLY A 1 276 ? 18.877 9.996 -2.023 1.00 86.75 276 GLY A N 1
ATOM 2251 C CA . GLY A 1 276 ? 17.573 9.879 -2.673 1.00 86.75 276 GLY A CA 1
ATOM 2252 C C . GLY A 1 276 ? 16.414 10.509 -1.907 1.00 86.75 276 GLY A C 1
ATOM 2253 O O . GLY A 1 276 ? 16.591 11.426 -1.102 1.00 86.75 276 GLY A O 1
ATOM 2254 N N . HIS A 1 277 ? 15.200 10.049 -2.209 1.00 89.69 277 HIS A N 1
ATOM 2255 C CA . HIS A 1 277 ? 13.981 10.598 -1.624 1.00 89.69 277 HIS A CA 1
ATOM 2256 C C . HIS A 1 277 ? 13.883 10.264 -0.129 1.00 89.69 277 HIS A C 1
ATOM 2258 O O . HIS A 1 277 ? 13.883 9.095 0.257 1.00 89.69 277 HIS A O 1
ATOM 2264 N N . ALA A 1 278 ? 13.738 11.285 0.720 1.00 87.38 278 ALA A N 1
ATOM 2265 C CA . ALA A 1 278 ? 13.821 11.130 2.174 1.00 87.38 278 ALA A CA 1
ATOM 2266 C C . ALA A 1 278 ? 12.823 10.107 2.749 1.00 87.38 278 ALA A C 1
ATOM 2268 O O . ALA A 1 278 ? 13.194 9.311 3.608 1.00 87.38 278 ALA A O 1
ATOM 2269 N N . VAL A 1 279 ? 11.577 10.078 2.260 1.00 89.19 279 VAL A N 1
ATOM 2270 C CA . VAL A 1 279 ? 10.570 9.115 2.747 1.00 89.19 279 VAL A CA 1
ATOM 2271 C C . VAL A 1 279 ? 10.927 7.687 2.338 1.00 89.19 279 VAL A C 1
ATOM 2273 O O . VAL A 1 279 ? 10.823 6.783 3.160 1.00 89.19 279 VAL A O 1
ATOM 2276 N N . ARG A 1 280 ? 11.442 7.490 1.116 1.00 93.19 280 ARG A N 1
ATOM 2277 C CA . ARG A 1 280 ? 11.866 6.166 0.636 1.00 93.19 280 ARG A CA 1
ATOM 2278 C C . ARG A 1 280 ? 12.990 5.615 1.509 1.00 93.19 280 ARG A C 1
ATOM 2280 O O . ARG A 1 280 ? 12.940 4.463 1.921 1.00 93.19 280 ARG A O 1
ATOM 2287 N N . VAL A 1 281 ? 13.953 6.470 1.862 1.00 89.19 281 VAL A N 1
ATOM 2288 C CA . VAL A 1 281 ? 15.027 6.134 2.806 1.00 89.19 281 VAL A CA 1
ATOM 2289 C C . VAL A 1 281 ? 14.463 5.737 4.166 1.00 89.19 281 VAL A C 1
ATOM 2291 O O . VAL A 1 281 ? 14.828 4.691 4.695 1.00 89.19 281 VAL A O 1
ATOM 2294 N N . VAL A 1 282 ? 13.574 6.544 4.747 1.00 87.25 282 VAL A N 1
ATOM 2295 C CA . VAL A 1 282 ? 13.059 6.268 6.096 1.00 87.25 282 VAL A CA 1
ATOM 2296 C C . VAL A 1 282 ? 12.218 4.993 6.129 1.00 87.25 282 VAL A C 1
ATOM 2298 O O . VAL A 1 282 ? 12.373 4.217 7.068 1.00 87.25 282 VAL A O 1
ATOM 2301 N N . TYR A 1 283 ? 11.384 4.729 5.123 1.00 89.75 283 TYR A N 1
ATOM 2302 C CA . TYR A 1 283 ? 10.625 3.476 5.032 1.00 89.75 283 TYR A CA 1
ATOM 2303 C C . TYR A 1 283 ? 11.555 2.274 4.871 1.00 89.75 283 TYR A C 1
ATOM 2305 O O . TYR A 1 283 ? 11.465 1.316 5.642 1.00 89.75 283 TYR A O 1
ATOM 2313 N N . GLN A 1 284 ? 12.553 2.377 3.989 1.00 87.56 284 GLN A N 1
ATOM 2314 C CA . GLN A 1 284 ? 13.549 1.326 3.810 1.00 87.56 284 GLN A CA 1
ATOM 2315 C C . GLN A 1 284 ? 14.269 0.978 5.121 1.00 87.56 284 GLN A C 1
ATOM 2317 O O . GLN A 1 284 ? 14.391 -0.195 5.470 1.00 87.56 284 GLN A O 1
ATOM 2322 N N . LEU A 1 285 ? 14.709 1.997 5.866 1.00 83.38 285 LEU A N 1
ATOM 2323 C CA . LEU A 1 285 ? 15.423 1.843 7.138 1.00 83.38 285 LEU A CA 1
ATOM 2324 C C . LEU A 1 285 ? 14.518 1.442 8.311 1.00 83.38 285 LEU A C 1
ATOM 2326 O O . LEU A 1 285 ? 15.023 0.959 9.324 1.00 83.38 285 LEU A O 1
ATOM 2330 N N . SER A 1 286 ? 13.205 1.663 8.202 1.00 81.56 286 SER A N 1
ATOM 2331 C CA . SER A 1 286 ? 12.226 1.277 9.229 1.00 81.56 286 SER A CA 1
ATOM 2332 C C . SER A 1 286 ? 11.915 -0.214 9.200 1.00 81.56 286 SER A C 1
ATOM 2334 O O . SER A 1 286 ? 11.365 -0.744 10.164 1.00 81.56 286 SER A O 1
ATOM 2336 N N . THR A 1 287 ? 12.310 -0.904 8.131 1.00 76.81 287 THR A N 1
ATOM 2337 C CA . THR A 1 287 ? 12.175 -2.350 8.026 1.00 76.81 287 THR A CA 1
ATOM 2338 C C . THR A 1 287 ? 13.099 -3.024 9.045 1.00 76.81 287 THR A C 1
ATOM 2340 O O . THR A 1 287 ? 14.313 -3.095 8.864 1.00 76.81 287 THR A O 1
ATOM 2343 N N . CYS A 1 288 ? 12.531 -3.488 10.156 1.00 56.16 288 CYS A N 1
ATOM 2344 C CA . CYS A 1 288 ? 13.253 -4.161 11.229 1.00 56.16 288 CYS A CA 1
ATOM 2345 C C . CYS A 1 288 ? 12.482 -5.413 11.643 1.00 56.16 288 CYS A C 1
ATOM 2347 O O . CYS A 1 288 ? 11.431 -5.288 12.261 1.00 56.16 288 CYS A O 1
ATOM 2349 N N . ALA A 1 289 ? 13.039 -6.601 11.405 1.00 53.09 289 ALA A N 1
ATOM 2350 C CA . ALA A 1 289 ? 12.646 -7.790 12.153 1.00 53.09 289 ALA A CA 1
ATOM 2351 C C . ALA A 1 289 ? 13.715 -8.091 13.216 1.00 53.09 289 ALA A C 1
ATOM 2353 O O . ALA A 1 289 ? 14.907 -8.126 12.885 1.00 53.09 289 ALA A O 1
ATOM 2354 N N . PRO A 1 290 ? 13.339 -8.338 14.486 1.00 47.19 290 PRO A N 1
ATOM 2355 C CA . PRO A 1 290 ? 14.285 -8.726 15.537 1.00 47.19 290 PRO A CA 1
ATOM 2356 C C . PRO A 1 290 ? 15.127 -9.956 15.167 1.00 47.19 290 PRO A C 1
ATOM 2358 O O . PRO A 1 290 ? 16.267 -10.092 15.597 1.00 47.19 290 PRO A O 1
ATOM 2361 N N . GLU A 1 291 ? 14.579 -10.840 14.339 1.00 50.00 291 GLU A N 1
ATOM 2362 C CA . GLU A 1 291 ? 15.219 -12.070 13.863 1.00 50.00 291 GLU A CA 1
ATOM 2363 C C . GLU A 1 291 ? 16.365 -11.804 12.876 1.00 50.00 291 GLU A C 1
ATOM 2365 O O . GLU A 1 291 ? 17.253 -12.636 12.709 1.00 50.00 291 GLU A O 1
ATOM 2370 N N . TRP A 1 292 ? 16.410 -10.612 12.277 1.00 55.12 292 TRP A N 1
ATOM 2371 C CA . TRP A 1 292 ? 17.496 -10.187 11.397 1.00 55.12 292 TRP A CA 1
ATOM 2372 C C . TRP A 1 292 ? 18.626 -9.484 12.144 1.00 55.12 292 TRP A C 1
ATOM 2374 O O . TRP A 1 292 ? 19.589 -9.066 11.503 1.00 55.12 292 TRP A O 1
ATOM 2384 N N . LEU A 1 293 ? 18.562 -9.418 13.488 1.00 46.53 293 LEU A N 1
ATOM 2385 C CA . LEU A 1 293 ? 19.582 -8.801 14.350 1.00 46.53 293 LEU A CA 1
ATOM 2386 C C . LEU A 1 293 ? 20.973 -9.480 14.286 1.00 46.53 293 LEU A C 1
ATOM 2388 O O . LEU A 1 293 ? 21.936 -8.980 14.869 1.00 46.53 293 LEU A O 1
ATOM 2392 N N . THR A 1 294 ? 21.105 -10.578 13.540 1.00 41.81 294 THR A N 1
ATOM 2393 C CA . THR A 1 294 ? 22.363 -11.299 13.290 1.00 41.81 294 THR A CA 1
ATOM 2394 C C . THR A 1 294 ? 22.853 -11.221 11.838 1.00 41.81 294 THR A C 1
ATOM 2396 O O . THR A 1 294 ? 23.882 -11.819 11.524 1.00 41.81 294 THR A O 1
ATOM 2399 N N . LEU A 1 295 ? 22.152 -10.513 10.941 1.00 42.28 295 LEU A N 1
ATOM 2400 C CA . LEU A 1 295 ? 22.482 -10.446 9.510 1.00 42.28 295 LEU A CA 1
ATOM 2401 C C . LEU A 1 295 ? 23.339 -9.210 9.147 1.00 42.28 295 LEU A C 1
ATOM 2403 O O . LEU A 1 295 ? 23.202 -8.147 9.762 1.00 42.28 295 LEU A O 1
ATOM 2407 N N . PRO A 1 296 ? 24.197 -9.295 8.106 1.00 44.31 296 PRO A N 1
ATOM 2408 C CA . PRO A 1 296 ? 25.072 -8.199 7.658 1.00 44.31 296 PRO A CA 1
ATOM 2409 C C . PRO A 1 296 ? 24.339 -6.951 7.123 1.00 44.31 296 PRO A C 1
ATOM 2411 O O . PRO A 1 296 ? 24.986 -5.937 6.867 1.00 44.31 296 PRO A O 1
ATOM 2414 N N . ALA A 1 297 ? 23.006 -6.976 7.016 1.00 44.28 297 ALA A N 1
ATOM 2415 C CA . ALA A 1 297 ? 22.182 -5.807 6.703 1.00 44.28 297 ALA A CA 1
ATOM 2416 C C . ALA A 1 297 ? 22.203 -4.732 7.814 1.00 44.28 297 ALA A C 1
ATOM 2418 O O . ALA A 1 297 ? 22.041 -3.547 7.531 1.00 44.28 297 ALA A O 1
ATOM 2419 N N . ILE A 1 298 ? 22.462 -5.101 9.076 1.00 48.03 298 ILE A N 1
ATOM 2420 C CA . ILE A 1 298 ? 22.487 -4.138 10.193 1.00 48.03 298 ILE A CA 1
ATOM 2421 C C . ILE A 1 298 ? 23.705 -3.221 10.159 1.00 48.03 298 ILE A C 1
ATOM 2423 O O . ILE A 1 298 ? 23.508 -2.034 10.390 1.00 48.03 298 ILE A O 1
ATOM 2427 N N . PRO A 1 299 ? 24.954 -3.685 9.921 1.00 44.78 299 PRO A N 1
ATOM 2428 C CA . PRO A 1 299 ? 26.069 -2.776 9.696 1.00 44.78 299 PRO A CA 1
ATOM 2429 C C . PRO A 1 299 ? 25.736 -1.701 8.667 1.00 44.78 299 PRO A C 1
ATOM 2431 O O . PRO A 1 299 ? 25.992 -0.538 8.945 1.00 44.78 299 PRO A O 1
ATOM 2434 N N . ALA A 1 300 ? 25.092 -2.064 7.554 1.00 46.09 300 ALA A N 1
ATOM 2435 C CA . ALA A 1 300 ? 24.682 -1.115 6.526 1.00 46.09 300 ALA A CA 1
ATOM 2436 C C . ALA A 1 300 ? 23.615 -0.141 7.038 1.00 46.09 300 ALA A C 1
ATOM 2438 O O . ALA A 1 300 ? 23.867 1.055 7.048 1.00 46.09 300 ALA A O 1
ATOM 2439 N N . ILE A 1 301 ? 22.508 -0.626 7.615 1.00 50.44 301 ILE A N 1
ATOM 2440 C CA . ILE A 1 301 ? 21.463 0.224 8.217 1.00 50.44 301 ILE A CA 1
ATOM 2441 C C . ILE A 1 301 ? 22.060 1.151 9.293 1.00 50.44 301 ILE A C 1
ATOM 2443 O O . ILE A 1 301 ? 21.819 2.354 9.291 1.00 50.44 301 ILE A O 1
ATOM 2447 N N . ARG A 1 302 ? 22.910 0.633 10.185 1.00 43.25 302 ARG A N 1
ATOM 2448 C CA . ARG A 1 302 ? 23.595 1.387 11.250 1.00 43.25 302 ARG A CA 1
ATOM 2449 C C . ARG A 1 302 ? 24.564 2.430 10.690 1.00 43.25 302 ARG A C 1
ATOM 2451 O O . ARG A 1 302 ? 24.630 3.531 11.234 1.00 43.25 302 ARG A O 1
ATOM 2458 N N . ILE A 1 303 ? 25.294 2.101 9.624 1.00 46.44 303 ILE A N 1
ATOM 2459 C CA . ILE A 1 303 ? 26.158 3.033 8.892 1.00 46.44 303 ILE A CA 1
ATOM 2460 C C . ILE A 1 303 ? 25.307 4.104 8.206 1.00 46.44 303 ILE A C 1
ATOM 2462 O O . ILE A 1 303 ? 25.685 5.265 8.268 1.00 46.44 303 ILE A O 1
ATOM 2466 N N . SER A 1 304 ? 24.138 3.768 7.654 1.00 48.88 304 SER A N 1
ATOM 2467 C CA . SER A 1 304 ? 23.232 4.728 7.014 1.00 48.88 304 SER A CA 1
ATOM 2468 C C . SER A 1 304 ? 22.505 5.636 8.016 1.00 48.88 304 SER A C 1
ATOM 2470 O O . SER A 1 304 ? 22.269 6.798 7.703 1.00 48.88 304 SER A O 1
ATOM 2472 N N . TRP A 1 305 ? 22.190 5.170 9.234 1.00 47.56 305 TRP A N 1
ATOM 2473 C CA . TRP A 1 305 ? 21.545 5.981 10.286 1.00 47.56 305 TRP A CA 1
ATOM 2474 C C . TRP A 1 305 ? 22.461 7.077 10.857 1.00 47.56 305 TRP A C 1
ATOM 2476 O O . TRP A 1 305 ? 21.985 8.159 11.213 1.00 47.56 305 TRP A O 1
ATOM 2486 N N . LEU A 1 306 ? 23.770 6.821 10.951 1.00 39.47 306 LEU A N 1
ATOM 2487 C CA . LEU A 1 306 ? 24.734 7.749 11.559 1.00 39.47 306 LEU A CA 1
ATOM 2488 C C . LEU A 1 306 ? 24.833 9.099 10.804 1.00 39.47 306 LEU A C 1
ATOM 2490 O O . LEU A 1 306 ? 24.755 10.136 11.466 1.00 39.47 306 LEU A O 1
ATOM 2494 N N . PRO A 1 307 ? 24.916 9.145 9.459 1.00 44.97 307 PRO A N 1
ATOM 2495 C CA . PRO A 1 307 ? 24.843 10.381 8.680 1.00 44.97 307 PRO A CA 1
ATOM 2496 C C . PRO A 1 307 ? 23.482 11.087 8.730 1.00 44.97 307 PRO A C 1
ATOM 2498 O O . PRO A 1 307 ? 23.462 12.318 8.716 1.00 44.97 307 PRO A O 1
ATOM 2501 N N . VAL A 1 308 ? 22.350 10.363 8.822 1.00 49.19 308 VAL A N 1
ATOM 2502 C CA . VAL A 1 308 ? 21.019 11.004 8.958 1.00 49.19 308 VAL A CA 1
ATOM 2503 C C . VAL A 1 308 ? 20.999 11.889 10.201 1.00 49.19 308 VAL A C 1
ATOM 2505 O O . VAL A 1 308 ? 20.649 13.064 10.124 1.00 49.19 308 VAL A O 1
ATOM 2508 N N . ILE A 1 309 ? 21.435 11.340 11.336 1.00 51.41 309 ILE A N 1
ATOM 2509 C CA . ILE A 1 309 ? 21.421 12.033 12.629 1.00 51.41 309 ILE A CA 1
ATOM 2510 C C . ILE A 1 309 ? 22.574 13.046 12.733 1.00 51.41 309 ILE A C 1
ATOM 2512 O O . ILE A 1 309 ? 22.395 14.121 13.299 1.00 51.41 309 ILE A O 1
ATOM 2516 N N . GLY A 1 310 ? 23.753 12.720 12.194 1.00 33.25 310 GLY A N 1
ATOM 2517 C CA . GLY A 1 310 ? 24.976 13.512 12.359 1.00 33.25 310 GLY A CA 1
ATOM 2518 C C . GLY A 1 310 ? 25.226 14.595 11.306 1.00 33.25 310 GLY A C 1
ATOM 2519 O O . GLY A 1 310 ? 26.056 15.473 11.536 1.00 33.25 310 GLY A O 1
ATOM 2520 N N . SER A 1 311 ? 24.575 14.549 10.139 1.00 43.44 311 SER A N 1
ATOM 2521 C CA . SER A 1 311 ? 24.886 15.464 9.022 1.00 43.44 311 SER A CA 1
ATOM 2522 C C . SER A 1 311 ? 23.681 15.883 8.167 1.00 43.44 311 SER A C 1
ATOM 2524 O O . SER A 1 311 ? 23.776 16.895 7.477 1.00 43.44 311 SER A O 1
ATOM 2526 N N . GLY A 1 312 ? 22.559 15.150 8.208 1.00 42.72 312 GLY A N 1
ATOM 2527 C CA . GLY A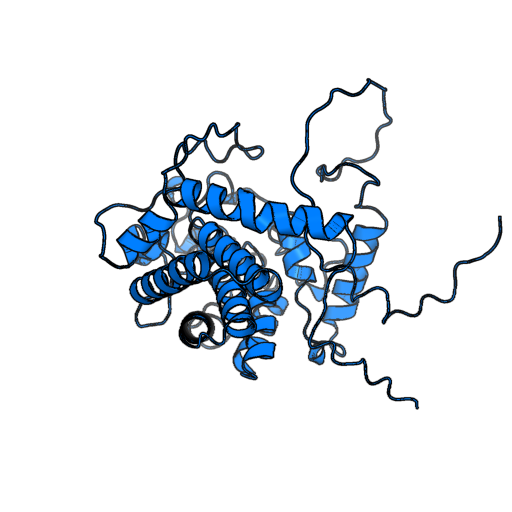 1 312 ? 21.361 15.423 7.394 1.00 42.72 312 GLY A CA 1
ATOM 2528 C C . GLY A 1 312 ? 20.172 16.051 8.135 1.00 42.72 312 GLY A C 1
ATOM 2529 O O . GLY A 1 312 ? 19.296 16.634 7.497 1.00 42.72 312 GLY A O 1
ATOM 2530 N N . MET A 1 313 ? 20.119 15.970 9.469 1.00 37.72 313 MET A N 1
ATOM 2531 C CA . MET A 1 313 ? 19.057 16.592 10.266 1.00 37.72 313 MET A CA 1
ATOM 2532 C C . MET A 1 313 ? 19.405 18.043 10.612 1.00 37.72 313 MET A C 1
ATOM 2534 O O . MET A 1 313 ? 20.234 18.315 11.480 1.00 37.72 313 MET A O 1
ATOM 2538 N N . THR A 1 314 ? 18.725 19.000 9.980 1.00 37.41 314 THR A N 1
ATOM 2539 C CA . THR A 1 314 ? 18.757 20.392 10.440 1.00 37.41 314 THR A CA 1
ATOM 2540 C C . THR A 1 314 ? 18.002 20.515 11.768 1.00 37.41 314 THR A C 1
ATOM 2542 O O . THR A 1 314 ? 16.853 20.089 11.916 1.00 37.41 314 THR A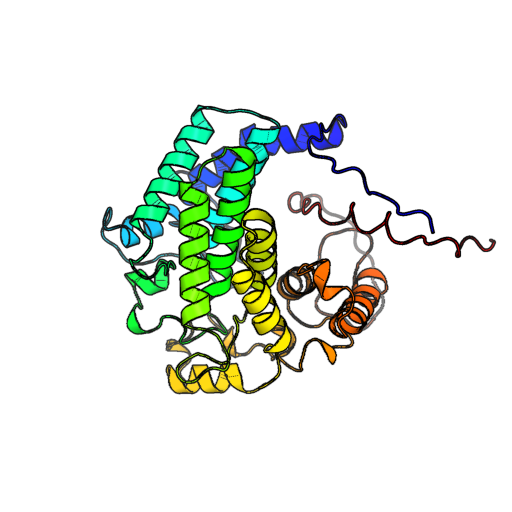 O 1
ATOM 2545 N N . LEU A 1 315 ? 18.662 21.095 12.775 1.00 36.22 315 LEU A N 1
ATOM 2546 C CA . LEU A 1 315 ? 18.034 21.444 14.046 1.00 36.22 315 LEU A CA 1
ATOM 2547 C C . LEU A 1 315 ? 17.047 22.594 13.795 1.00 36.22 315 LEU A C 1
ATOM 2549 O O . LEU A 1 315 ? 17.437 23.744 13.623 1.00 36.22 315 LEU A O 1
ATOM 2553 N N . SER A 1 316 ? 15.760 22.246 13.807 1.00 37.84 316 SER A N 1
ATOM 2554 C CA . SER A 1 316 ? 14.571 23.082 13.582 1.00 37.84 316 SER A CA 1
ATOM 2555 C C . SER A 1 316 ? 14.224 23.413 12.117 1.00 37.84 316 SER A C 1
ATOM 2557 O O . SER A 1 316 ? 15.005 23.992 11.374 1.00 37.84 316 SER A O 1
ATOM 2559 N N . ASN A 1 317 ? 12.964 23.106 11.774 1.00 31.25 317 ASN A N 1
ATOM 2560 C CA . ASN A 1 317 ? 12.184 23.572 10.615 1.00 31.25 317 ASN A CA 1
ATOM 2561 C C . ASN A 1 317 ? 12.255 22.801 9.286 1.00 31.25 317 ASN A C 1
ATOM 2563 O O . ASN A 1 317 ? 12.378 23.422 8.236 1.00 31.25 317 ASN A O 1
ATOM 2567 N N . GLY A 1 318 ? 12.004 21.485 9.316 1.00 35.53 318 GLY A N 1
ATOM 2568 C CA . GLY A 1 318 ? 11.047 20.830 8.395 1.00 35.53 318 GLY A CA 1
ATOM 2569 C C . GLY A 1 318 ? 11.265 20.951 6.880 1.00 35.53 318 GLY A C 1
ATOM 2570 O O . GLY A 1 318 ? 10.362 20.620 6.122 1.00 35.53 318 GLY A O 1
ATOM 2571 N N . ARG A 1 319 ? 12.430 21.405 6.421 1.00 30.16 319 ARG A N 1
ATOM 2572 C CA . ARG A 1 319 ? 12.826 21.395 5.015 1.00 30.16 319 ARG A CA 1
ATOM 2573 C C . ARG A 1 319 ? 13.975 20.411 4.870 1.00 30.16 319 ARG A C 1
ATOM 2575 O O . ARG A 1 319 ? 15.096 20.712 5.274 1.00 30.16 319 ARG A O 1
ATOM 2582 N N . CYS A 1 320 ? 13.703 19.247 4.284 1.00 33.69 320 CYS A N 1
ATOM 2583 C CA . CYS A 1 320 ? 14.753 18.487 3.614 1.00 33.69 320 CYS A CA 1
ATOM 2584 C C . CYS A 1 320 ? 15.155 19.301 2.384 1.00 33.69 320 CYS A C 1
ATOM 2586 O O . CYS A 1 320 ? 14.494 19.252 1.352 1.00 33.69 320 CYS A O 1
ATOM 2588 N N . THR A 1 321 ? 16.201 20.111 2.502 1.00 29.84 321 THR A N 1
ATOM 2589 C CA . THR A 1 321 ? 16.878 20.642 1.322 1.00 29.84 321 THR A CA 1
ATOM 2590 C C . THR A 1 321 ? 17.623 19.486 0.662 1.00 29.84 321 THR A C 1
ATOM 2592 O O . THR A 1 321 ? 18.340 18.760 1.352 1.00 29.84 321 THR A O 1
ATOM 2595 N N . SER A 1 322 ? 17.483 19.336 -0.659 1.00 28.91 322 SER A N 1
ATOM 2596 C CA . SER A 1 322 ? 18.474 18.657 -1.509 1.00 28.91 322 SER A CA 1
ATOM 2597 C C . SER A 1 322 ? 19.878 18.975 -0.990 1.00 28.91 322 SER A C 1
ATOM 2599 O O . SER A 1 322 ? 20.105 20.139 -0.669 1.00 28.91 322 SER A O 1
ATOM 2601 N N . LEU A 1 323 ? 20.776 17.991 -0.849 1.00 25.86 323 LEU A N 1
ATOM 2602 C CA . LEU A 1 323 ? 22.136 18.177 -0.316 1.00 25.86 323 LEU A CA 1
ATOM 2603 C C . LEU A 1 323 ? 22.801 19.430 -0.935 1.00 25.86 323 LEU A C 1
ATOM 2605 O O . LEU A 1 323 ? 23.330 19.378 -2.041 1.00 25.86 323 LEU A O 1
ATOM 2609 N N . VAL A 1 324 ? 22.748 20.572 -0.242 1.00 23.95 324 VAL A N 1
ATOM 2610 C CA . VAL A 1 324 ? 23.433 21.800 -0.653 1.00 23.95 324 VAL A CA 1
ATOM 2611 C C . VAL A 1 324 ? 24.776 21.802 0.051 1.00 23.95 324 VAL A C 1
ATOM 2613 O O . VAL A 1 324 ? 24.869 21.954 1.270 1.00 23.95 324 VAL A O 1
ATOM 2616 N N . THR A 1 325 ? 25.824 21.637 -0.746 1.00 23.12 325 THR A N 1
ATOM 2617 C CA . THR A 1 325 ? 27.206 21.947 -0.395 1.00 23.12 325 THR A CA 1
ATOM 2618 C C . THR A 1 325 ? 27.275 23.362 0.190 1.00 23.12 325 THR A C 1
ATOM 2620 O O . THR A 1 325 ? 26.804 24.322 -0.416 1.00 23.12 325 THR A O 1
ATOM 2623 N N . LEU A 1 326 ? 27.848 23.477 1.389 1.00 22.22 326 LEU A N 1
ATOM 2624 C CA . LEU A 1 326 ? 28.046 24.708 2.161 1.00 22.22 326 LEU A CA 1
ATOM 2625 C C . LEU A 1 326 ? 28.479 25.921 1.312 1.00 22.22 326 LEU A C 1
ATOM 2627 O O . LEU A 1 326 ? 29.633 26.004 0.898 1.00 22.22 326 LEU A O 1
ATOM 2631 N N . VAL A 1 327 ? 27.616 26.938 1.199 1.00 22.58 327 VAL A N 1
ATOM 2632 C CA . VAL A 1 327 ? 28.037 28.338 1.004 1.00 22.58 327 VAL A CA 1
ATOM 2633 C C . VAL A 1 327 ? 27.243 29.235 1.968 1.00 22.58 327 VAL A C 1
ATOM 2635 O O . VAL A 1 327 ? 26.031 29.113 2.108 1.00 22.58 327 VAL A O 1
ATOM 2638 N N . LYS A 1 328 ? 27.978 30.080 2.703 1.00 22.84 328 LYS A N 1
ATOM 2639 C CA . LYS A 1 328 ? 27.593 30.850 3.906 1.00 22.84 328 LYS A CA 1
ATOM 2640 C C . LYS A 1 328 ? 26.326 31.736 3.781 1.00 22.84 328 LYS A C 1
ATOM 2642 O O . LYS A 1 328 ? 26.042 32.248 2.702 1.00 22.84 328 LYS A O 1
ATOM 2647 N N . PRO A 1 329 ? 25.632 32.021 4.906 1.00 27.02 329 PRO A N 1
ATOM 2648 C CA . PRO A 1 329 ? 24.335 32.704 4.924 1.00 27.02 329 PRO A CA 1
ATOM 2649 C C . PRO A 1 329 ? 24.430 34.239 4.846 1.00 27.02 329 PRO A C 1
ATOM 2651 O O . PRO A 1 329 ? 25.310 34.854 5.452 1.00 27.02 329 PRO A O 1
ATOM 2654 N N . ARG A 1 330 ? 23.437 34.870 4.201 1.00 23.30 330 ARG A N 1
ATOM 2655 C CA . ARG A 1 330 ? 22.986 36.238 4.519 1.00 23.30 330 ARG A CA 1
ATOM 2656 C C . ARG A 1 330 ? 21.572 36.177 5.100 1.00 23.30 330 ARG A C 1
ATOM 2658 O O . ARG A 1 330 ? 20.700 35.495 4.578 1.00 23.30 330 ARG A O 1
ATOM 2665 N N . LEU A 1 331 ? 21.406 36.872 6.219 1.00 28.53 331 LEU A N 1
ATOM 2666 C CA . LEU A 1 331 ? 20.225 36.924 7.079 1.00 28.53 331 LEU A CA 1
ATOM 2667 C C . LEU A 1 331 ? 19.053 37.677 6.427 1.00 28.53 331 LEU A C 1
ATOM 2669 O O . LEU A 1 331 ? 19.240 38.799 5.959 1.00 28.53 331 LEU A O 1
ATOM 2673 N N . ALA A 1 332 ? 17.839 37.127 6.525 1.00 25.67 332 ALA A N 1
ATOM 2674 C CA . ALA A 1 332 ? 16.586 37.883 6.461 1.00 25.67 332 ALA A CA 1
ATOM 2675 C C . ALA A 1 332 ? 15.518 37.246 7.379 1.00 25.67 332 ALA A C 1
ATOM 2677 O O . ALA A 1 332 ? 15.487 36.033 7.569 1.00 25.67 332 ALA A O 1
ATOM 2678 N N . LYS A 1 333 ? 14.716 38.111 8.011 1.00 23.73 333 LYS A N 1
ATOM 2679 C CA . LYS A 1 333 ? 13.814 37.894 9.164 1.00 23.73 333 LYS A CA 1
ATOM 2680 C C . LYS A 1 333 ? 12.548 37.056 8.853 1.00 23.73 333 LYS A C 1
ATOM 2682 O O . LYS A 1 333 ? 12.189 36.935 7.686 1.00 23.73 333 LYS A O 1
ATOM 2687 N N . PRO A 1 334 ? 11.855 36.507 9.880 1.00 25.97 334 PRO A N 1
ATOM 2688 C CA . PRO A 1 334 ? 10.783 35.523 9.703 1.00 25.97 334 PRO A CA 1
ATOM 2689 C C . PRO A 1 334 ? 9.413 36.146 9.380 1.00 25.97 334 PRO A C 1
ATOM 2691 O O . PRO A 1 334 ? 9.073 37.211 9.891 1.00 25.97 334 PRO A O 1
ATOM 2694 N N . SER A 1 335 ? 8.612 35.417 8.597 1.00 22.33 335 SER A N 1
ATOM 2695 C CA . SER A 1 335 ? 7.166 35.612 8.396 1.00 22.33 335 SER A CA 1
ATOM 2696 C C . SER A 1 335 ? 6.411 34.388 8.954 1.00 22.33 335 SER A C 1
ATOM 2698 O O . SER A 1 335 ? 6.937 33.273 8.847 1.00 22.33 335 SER A O 1
ATOM 2700 N N . PRO A 1 336 ? 5.232 34.548 9.588 1.00 27.17 336 PRO A N 1
ATOM 2701 C CA . PRO A 1 336 ? 4.537 33.467 10.272 1.00 27.17 336 PRO A CA 1
ATOM 2702 C C . PRO A 1 336 ? 3.571 32.753 9.320 1.00 27.17 336 PRO A C 1
ATOM 2704 O O . PRO A 1 336 ? 2.642 33.381 8.837 1.00 27.17 336 PRO A O 1
ATOM 2707 N N . MET A 1 337 ? 3.779 31.456 9.076 1.00 23.62 337 MET A N 1
ATOM 2708 C CA . MET A 1 337 ? 2.751 30.431 8.792 1.00 23.62 337 MET A CA 1
ATOM 2709 C C . MET A 1 337 ? 3.408 29.218 8.130 1.00 23.62 337 MET A C 1
ATOM 2711 O O . MET A 1 337 ? 3.639 29.207 6.926 1.00 23.62 337 MET A O 1
ATOM 2715 N N . THR A 1 338 ? 3.691 28.174 8.911 1.00 22.53 338 THR A N 1
ATOM 2716 C CA . THR A 1 338 ? 3.660 26.780 8.434 1.00 22.53 338 THR A CA 1
ATOM 2717 C C . THR A 1 338 ? 3.550 25.879 9.664 1.00 22.53 338 THR A C 1
ATOM 2719 O O . THR A 1 338 ? 4.533 25.559 10.331 1.00 22.53 338 THR A O 1
ATOM 2722 N N . MET A 1 339 ? 2.317 25.553 10.033 1.00 23.38 339 MET A N 1
ATOM 2723 C CA . MET A 1 339 ? 2.000 24.460 10.948 1.00 23.38 339 MET A CA 1
ATOM 2724 C C . MET A 1 339 ? 1.520 23.296 10.076 1.00 23.38 339 MET A C 1
ATOM 2726 O O . MET A 1 339 ? 0.957 23.548 9.019 1.00 23.38 339 MET A O 1
ATOM 2730 N N . ILE A 1 340 ? 1.678 22.066 10.573 1.00 25.88 340 ILE A N 1
ATOM 2731 C CA . ILE A 1 340 ? 1.239 20.785 9.982 1.00 25.88 340 ILE A CA 1
ATOM 2732 C C . ILE A 1 340 ? 2.336 20.087 9.161 1.00 25.88 340 ILE A C 1
ATOM 2734 O O . ILE A 1 340 ? 2.517 20.331 7.983 1.00 25.88 340 ILE A O 1
ATOM 2738 N N . TYR A 1 341 ? 3.114 19.268 9.874 1.00 23.58 341 TYR A N 1
ATOM 2739 C CA . TYR A 1 341 ? 3.568 17.900 9.560 1.00 23.58 341 TYR A CA 1
ATOM 2740 C C . TYR A 1 341 ? 4.493 17.511 10.721 1.00 23.58 341 TYR A C 1
ATOM 2742 O O . TYR A 1 341 ? 5.719 17.595 10.665 1.00 23.58 341 TYR A O 1
ATOM 2750 N N . ARG A 1 342 ? 3.887 17.213 11.873 1.00 24.48 342 ARG A N 1
ATOM 2751 C CA . ARG A 1 342 ? 4.594 16.734 13.064 1.00 24.48 342 ARG A CA 1
ATOM 2752 C C . ARG A 1 342 ? 3.773 15.631 13.703 1.00 24.48 342 ARG A C 1
ATOM 2754 O O . ARG A 1 342 ? 3.020 15.936 14.616 1.00 24.48 342 ARG A O 1
ATOM 2761 N N . THR A 1 343 ? 3.969 14.397 13.239 1.00 23.48 343 THR A N 1
ATOM 2762 C CA . THR A 1 343 ? 3.873 13.170 14.052 1.00 23.48 343 THR A CA 1
ATOM 2763 C C . THR A 1 343 ? 4.105 11.926 13.195 1.00 23.48 343 THR A C 1
ATOM 2765 O O . THR A 1 343 ? 3.183 11.437 12.561 1.00 23.48 343 THR A O 1
ATOM 2768 N N . ILE A 1 344 ? 5.322 11.382 13.247 1.00 24.94 344 ILE A N 1
ATOM 2769 C CA . ILE A 1 344 ? 5.577 9.940 13.118 1.00 24.94 344 ILE A CA 1
ATOM 2770 C C . ILE A 1 344 ? 6.280 9.547 14.426 1.00 24.94 344 ILE A C 1
ATOM 2772 O O . ILE A 1 344 ? 7.429 9.948 14.635 1.00 24.94 344 ILE A O 1
ATOM 2776 N N . PRO A 1 345 ? 5.622 8.859 15.374 1.00 27.55 345 PRO A N 1
ATOM 2777 C CA . PRO A 1 345 ? 6.259 8.458 16.618 1.00 27.55 345 PRO A CA 1
ATOM 2778 C C . PRO A 1 345 ? 6.906 7.072 16.459 1.00 27.55 345 PRO A C 1
ATOM 2780 O O . PRO A 1 345 ? 6.379 6.090 16.961 1.00 27.55 345 PRO A O 1
ATOM 2783 N N . ILE A 1 346 ? 8.068 6.984 15.801 1.00 29.64 346 ILE A N 1
ATOM 2784 C CA . ILE A 1 346 ? 8.888 5.745 15.780 1.00 29.64 346 ILE A CA 1
ATOM 2785 C C . ILE A 1 346 ? 10.124 5.852 16.704 1.00 29.64 346 ILE A C 1
ATOM 2787 O O . ILE A 1 346 ? 10.729 4.858 17.101 1.00 29.64 346 ILE A O 1
ATOM 2791 N N . THR A 1 347 ? 10.481 7.043 17.187 1.00 29.25 347 THR A N 1
ATOM 2792 C CA . THR A 1 347 ? 11.795 7.274 17.821 1.00 29.25 347 THR A CA 1
ATOM 2793 C C . THR A 1 347 ? 11.941 6.850 19.289 1.00 29.25 347 THR A C 1
ATOM 2795 O O . THR A 1 347 ? 13.058 6.830 19.803 1.00 29.25 347 THR A O 1
ATOM 2798 N N . ALA A 1 348 ? 10.878 6.461 20.001 1.00 25.67 348 ALA A N 1
ATOM 2799 C CA . ALA A 1 348 ? 10.989 6.219 21.447 1.00 25.67 348 ALA A CA 1
ATOM 2800 C C . ALA A 1 348 ? 11.536 4.827 21.833 1.00 25.67 348 ALA A C 1
ATOM 2802 O O . ALA A 1 348 ? 12.055 4.664 22.940 1.00 25.67 348 ALA A O 1
ATOM 2803 N N . ARG A 1 349 ? 11.457 3.821 20.947 1.00 27.34 349 ARG A N 1
ATOM 2804 C CA . ARG A 1 349 ? 11.876 2.441 21.273 1.00 27.34 349 ARG A CA 1
ATOM 2805 C C . ARG A 1 349 ? 13.382 2.205 21.088 1.00 27.34 349 ARG A C 1
ATOM 2807 O O . ARG A 1 349 ? 13.955 1.372 21.784 1.00 27.34 349 ARG A O 1
ATOM 2814 N N . LEU A 1 350 ? 14.038 2.996 20.234 1.00 32.75 350 LEU A N 1
ATOM 2815 C CA . LEU A 1 350 ? 15.451 2.828 19.871 1.00 32.75 350 LEU A CA 1
ATOM 2816 C C . LEU A 1 350 ? 16.440 3.430 20.881 1.00 32.75 350 LEU A C 1
ATOM 2818 O O . LEU A 1 350 ? 17.554 2.948 20.990 1.00 32.75 350 LEU A O 1
ATOM 2822 N N . VAL A 1 351 ? 16.067 4.426 21.689 1.00 30.11 351 VAL A N 1
ATOM 2823 C CA . VAL A 1 351 ? 17.050 5.082 22.581 1.00 30.11 351 VAL A CA 1
ATOM 2824 C C . VAL A 1 351 ? 17.340 4.271 23.856 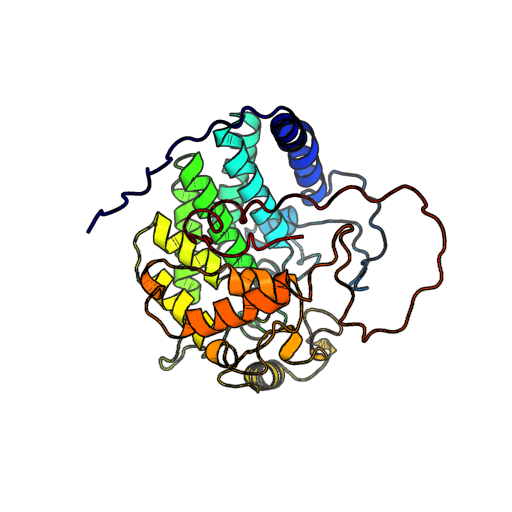1.00 30.11 351 VAL A C 1
ATOM 2826 O O . VAL A 1 351 ? 18.418 4.386 24.429 1.00 30.11 351 VAL A O 1
ATOM 2829 N N . ARG A 1 352 ? 16.416 3.413 24.319 1.00 25.86 352 ARG A N 1
ATOM 2830 C CA . ARG A 1 352 ? 16.573 2.702 25.609 1.00 25.86 352 ARG A CA 1
ATOM 2831 C C . ARG A 1 352 ? 17.269 1.342 25.538 1.00 25.86 352 ARG A C 1
ATOM 2833 O O . ARG A 1 352 ? 17.784 0.902 26.559 1.00 25.86 352 ARG A O 1
ATOM 2840 N N . GLN A 1 353 ? 17.317 0.690 24.376 1.00 30.95 353 GLN A N 1
ATOM 2841 C CA . GLN A 1 353 ? 18.087 -0.555 24.202 1.00 30.95 353 GLN A CA 1
ATOM 2842 C C . GLN A 1 353 ? 19.588 -0.308 23.984 1.00 30.95 353 GLN A C 1
ATOM 2844 O O . GLN A 1 353 ? 20.394 -1.227 24.091 1.00 30.95 353 GLN A O 1
ATOM 2849 N N . TRP A 1 354 ? 19.966 0.937 23.703 1.00 37.91 354 TRP A N 1
ATOM 2850 C CA . TRP A 1 354 ? 21.297 1.312 23.256 1.00 37.91 354 TRP A CA 1
ATOM 2851 C C . TRP A 1 354 ? 21.955 2.089 24.386 1.00 37.91 354 TRP A C 1
ATOM 2853 O O . TRP A 1 354 ? 21.897 3.315 24.437 1.00 37.91 354 TRP A O 1
ATOM 2863 N N . GLY A 1 355 ? 22.508 1.353 25.352 1.00 25.55 355 GLY A N 1
ATOM 2864 C CA . GLY A 1 355 ? 23.245 1.909 26.482 1.00 25.55 355 GLY A CA 1
ATOM 2865 C C . GLY A 1 355 ? 24.402 2.789 26.014 1.00 25.55 355 GLY A C 1
ATOM 2866 O O . GLY A 1 355 ? 25.524 2.325 25.860 1.00 25.55 355 GLY A O 1
ATOM 2867 N N . CYS A 1 356 ? 24.134 4.076 25.809 1.00 27.30 356 CYS A N 1
ATOM 2868 C CA . CYS A 1 356 ? 25.135 5.085 25.506 1.00 27.30 356 CYS A CA 1
ATOM 2869 C C . CYS A 1 356 ? 25.649 5.656 26.836 1.00 27.30 356 CYS A C 1
ATOM 2871 O O . CYS A 1 356 ? 25.332 6.776 27.225 1.00 27.30 356 CYS A O 1
ATOM 2873 N N . HIS A 1 357 ? 26.395 4.847 27.589 1.00 28.70 357 HIS A N 1
ATOM 2874 C CA . HIS A 1 357 ? 27.235 5.330 28.686 1.00 28.70 357 HIS A CA 1
ATOM 2875 C C . HIS A 1 357 ? 28.649 5.552 28.156 1.00 28.70 357 HIS A C 1
ATOM 2877 O O . HIS A 1 357 ? 29.522 4.724 28.367 1.00 28.70 357 HIS A O 1
ATOM 2883 N N . SER A 1 358 ? 28.855 6.662 27.450 1.00 31.27 358 SER A N 1
ATOM 2884 C CA . SER A 1 358 ? 30.151 7.346 27.329 1.00 31.27 358 SER A CA 1
ATOM 2885 C C . SER A 1 358 ? 30.001 8.464 26.306 1.00 31.27 358 SER A C 1
ATOM 2887 O O . SER A 1 358 ? 30.085 8.200 25.115 1.00 31.27 358 SER A O 1
ATOM 2889 N N . LEU A 1 359 ? 29.707 9.678 26.768 1.00 28.36 359 LEU A N 1
ATOM 2890 C CA . LEU A 1 359 ? 30.071 10.967 26.152 1.00 28.36 359 LEU A CA 1
ATOM 2891 C C . LEU A 1 359 ? 29.524 12.090 27.057 1.00 28.36 359 LEU A C 1
ATOM 2893 O O . LEU A 1 359 ? 28.784 12.973 26.647 1.00 28.36 359 LEU A O 1
ATOM 2897 N N . LEU A 1 360 ? 29.875 12.022 28.343 1.00 30.11 360 LEU A N 1
ATOM 2898 C CA . LEU A 1 360 ? 29.872 13.176 29.241 1.00 30.11 360 LEU A CA 1
ATOM 2899 C C . LEU A 1 360 ? 31.322 13.382 29.666 1.00 30.11 360 LEU A C 1
ATOM 2901 O O . LEU A 1 360 ? 31.785 12.855 30.674 1.00 30.11 360 LEU A O 1
ATOM 2905 N N . GLY A 1 361 ? 32.058 14.088 28.813 1.00 24.39 361 GLY A N 1
ATOM 2906 C CA . GLY A 1 361 ? 33.454 14.444 29.008 1.00 24.39 361 GLY A CA 1
ATOM 2907 C C . GLY A 1 361 ? 33.644 15.939 28.796 1.00 24.39 361 GLY A C 1
ATOM 2908 O O . GLY A 1 361 ? 33.983 16.342 27.699 1.00 24.39 361 GLY A O 1
ATOM 2909 N N . ARG A 1 362 ? 33.406 16.691 29.877 1.00 25.45 362 ARG A N 1
ATOM 2910 C CA . ARG A 1 362 ? 33.992 17.986 30.278 1.00 25.45 362 ARG A CA 1
ATOM 2911 C C . ARG A 1 362 ? 34.036 19.157 29.271 1.00 25.45 362 ARG A C 1
ATOM 2913 O O . ARG A 1 362 ? 34.780 19.120 28.300 1.00 25.45 362 ARG A O 1
ATOM 2920 N N . CYS A 1 363 ? 33.412 20.238 29.755 1.00 30.72 363 CYS A N 1
ATOM 2921 C CA . CYS A 1 363 ? 33.525 21.663 29.413 1.00 30.72 363 CYS A CA 1
ATOM 2922 C C . CYS A 1 363 ? 32.720 22.156 28.212 1.00 30.72 363 CYS A C 1
ATOM 2924 O O . CYS A 1 363 ? 33.079 21.842 27.061 1.00 30.72 363 CYS A O 1
#

Mean predicted aligned error: 10.93 Å

Solvent-accessible surface area (backbone atoms only — not comparable to full-atom values): 21276 Å² total; per-residue (Å²): 132,86,78,79,75,73,78,82,78,85,76,83,82,84,79,54,66,76,58,46,54,54,54,51,44,40,69,73,48,48,52,58,49,52,52,30,36,32,65,56,72,48,95,65,85,76,71,79,40,96,85,67,86,55,82,70,81,62,44,39,33,55,51,30,42,33,31,45,38,66,78,40,90,78,72,60,55,76,57,62,45,37,57,30,58,57,22,50,51,45,25,54,52,20,62,38,44,77,80,51,78,47,72,68,61,48,52,52,52,52,53,47,47,51,45,52,56,57,30,37,43,96,70,22,48,59,48,42,39,37,64,58,73,34,60,92,48,66,91,39,44,34,64,62,39,32,54,50,30,28,41,15,34,35,25,44,16,13,46,39,28,22,73,59,69,67,41,58,67,39,37,51,52,27,49,32,33,52,54,32,48,58,69,47,43,40,85,54,91,92,33,41,80,64,60,49,30,44,50,34,33,42,36,20,26,40,50,47,19,73,76,67,68,46,59,67,37,38,53,51,21,52,46,42,56,63,50,34,18,70,56,63,57,52,57,62,52,33,38,53,73,68,44,81,47,80,92,67,54,78,45,88,72,56,85,75,56,57,46,39,48,47,56,23,63,44,31,52,64,73,41,66,65,83,58,52,43,67,66,37,49,51,36,52,67,60,44,73,57,81,86,50,77,82,44,75,55,48,63,17,50,56,47,27,49,50,48,45,71,75,75,64,59,72,89,77,77,96,66,88,69,73,93,71,80,91,74,87,90,84,91,82,84,91,81,95,83,87,84,90,89,85,85,80,91,70,69,77,72,65,63,77,80,51,83,80,86,79,86,88,78,84,135

Radius of gyration: 21.48 Å; Cα contacts (8 Å, |Δi|>4): 438; chains: 1; bounding box: 54×57×58 Å

InterPro domains:
  IPR008928 Six-hairpin glycosidase superfamily [SSF48208] (14-261)
  IPR012341 Six-hairpin glycosidase-like superfamily [G3DSA:1.50.10.10] (87-201)
  IPR012878 Non-reducing end beta-L-arabinofuranosidase-like, GH127 catalytic domain [PF07944] (11-282)
  IPR049174 Non-reducing end beta-L-arabinofuranosidase-like [PTHR43465] (7-289)

pLDDT: mean 80.1, std 26.49, range [22.22, 98.94]

Secondary structure (DSSP, 8-state):
----------------HHHHHHHHHIIIIIHHHHHHHHTT-S-------TT-----S---HHHHHHHHTTSS-----S-TTTHHHHHHHHHHHHHHHTTS--HHHHHHHHHHHHHHHHHS-TTS---HHHHHT-GGGTTS-HHHH-HHHHHHHHHHHHHHHHHHH--HHHHHHHHHHHHHHHHHBSSSTTSB----SS--HHHHHHHHHHHH--HHHHHHHHHHHHHTTTSTTHHHHHHHHH---GGG-SSTTGGGS-GGGGT-SS-GGG--S--S-HHHHHHHHH---GGGTTSTHHHHHHHHHHHIIIII--SSS-----------------------------TTTTTTSS---------

Nearest PDB structures (foldseek):
  7bzl-assembly1_A  TM=9.490E-01  e=1.350E-24  Bifidobacterium longum subsp. longum JCM 1217
  7dif-assembly1_A  TM=9.545E-01  e=2.686E-24  Bifidobacterium longum subsp. longum JCM 1217
  8qf2-assembly1_A  TM=9.569E-01  e=1.209E-23  Bifidobacterium longum
  3wrf-assembly1_A  TM=9.181E-01  e=6.751E-23  Bifidobacterium longum subsp. longum JCM 1217
  4qk0-assembly2_D  TM=9.514E-01  e=1.175E-20  Geobacillus stearothermophilus

Sequence (363 aa):
MQVYTTPKLNKVKVTSDFWKRYRELVVKEVLPYQWKVMNDEADISISEDPQNNGQDKNSHAIANLKIAAGQMKGHHYGFPFQDADVYKWLEAAAYSFGYHPNPDLKKITDNLIDLIADAQDDDGYLSTYFQIDAPERKFKRLQQSHELYTMGHYIEAGVAYHHETGNQKALDIAKRMADCIDRHFGLEEGKIPGYDGHPEIELALSRLYEETGEKRYLDLAHYFLNQRGQDPAFFEKQIKADGDSPDRDLIPGMRDFTREYYLAAEPIKDQKVPHGHAVRVVYQLSTCAPEWLTLPAIPAIRISWLPVIGSGMTLSNGRCTSLVTLVKPRLAKPSPMTMIYRTIPITARLVRQWGCHSLLGRC